Protein AF-0000000074124603 (afdb_homodimer)

Sequence (198 aa):
SDGIEQDTEVKISINVDRVYTDTNHHVVTHAGGRIQVEKEGLPDTVLWNPWIEKSQAMSDFNNDGWMNMVCVEPGFVGKRKMLGVGEEFGCKQTLTVLESDGIEQDTEVKISINVDRVYTDTNHHVVTHAGGRIQVEKEGLPDTVLWNPWIEKSQAMSDFNNDGWMNMVCVEPGFVGKRKMLGVGEEFGCKQTLTVLE

Solvent-accessible surface area (backbone atoms only — not comparable to full-atom values): 11276 Å² total; per-residue (Å²): 134,80,72,75,77,58,70,42,74,39,77,60,60,70,84,33,81,45,76,46,71,77,43,53,41,34,36,42,35,42,101,85,33,32,35,38,40,38,44,41,78,31,43,18,36,38,39,33,29,58,30,70,71,50,28,70,74,36,88,90,41,56,88,68,50,45,81,76,52,72,45,78,47,72,30,66,76,93,49,82,87,84,73,52,71,70,34,70,48,60,35,36,44,38,42,32,28,70,73,132,80,72,76,76,60,69,44,74,41,77,59,60,72,83,34,79,47,76,45,71,77,43,52,41,34,34,41,35,43,100,83,32,30,36,37,40,39,44,41,81,31,44,19,35,37,40,33,27,58,32,70,71,51,27,70,73,36,86,88,41,57,87,67,50,46,80,78,53,72,46,79,47,71,31,68,74,93,50,80,85,83,75,51,71,70,35,71,48,61,35,35,44,36,42,32,30,70,74

Structure (mmCIF, N/CA/C/O backbone):
data_AF-0000000074124603-model_v1
#
loop_
_entity.id
_entity.type
_entity.pdbx_description
1 polymer 'Galactose mutarotase'
#
loop_
_atom_site.group_PDB
_atom_site.id
_atom_site.type_symbol
_atom_site.label_atom_id
_atom_site.label_alt_id
_atom_site.la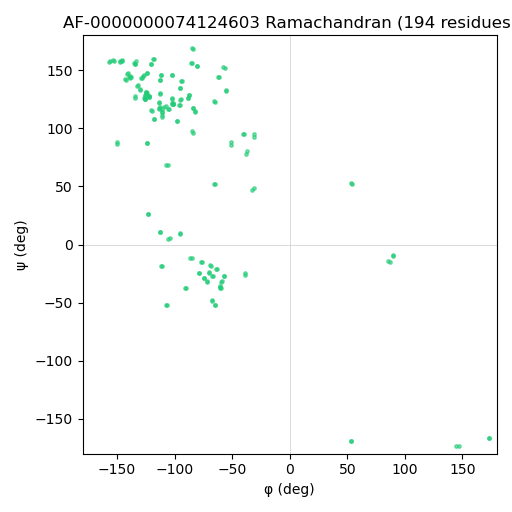bel_comp_id
_atom_site.label_asym_id
_atom_site.label_entity_id
_atom_site.label_seq_id
_atom_site.pdbx_PDB_ins_code
_atom_site.Cartn_x
_atom_site.Cartn_y
_atom_site.Cartn_z
_atom_site.occupancy
_atom_site.B_iso_or_equiv
_atom_site.auth_seq_id
_atom_site.auth_comp_id
_atom_site.auth_asym_id
_atom_site.auth_atom_id
_atom_site.pdbx_PDB_model_num
ATOM 1 N N . SER A 1 1 ? 19.516 18.391 -17.406 1 27.03 1 SER A N 1
ATOM 2 C CA . SER A 1 1 ? 18.172 18.969 -17.266 1 27.03 1 SER A CA 1
ATOM 3 C C . SER A 1 1 ? 17.578 18.672 -15.898 1 27.03 1 SER A C 1
ATOM 5 O O . SER A 1 1 ? 17.609 17.531 -15.43 1 27.03 1 SER A O 1
ATOM 7 N N . ASP A 1 2 ? 17.656 19.547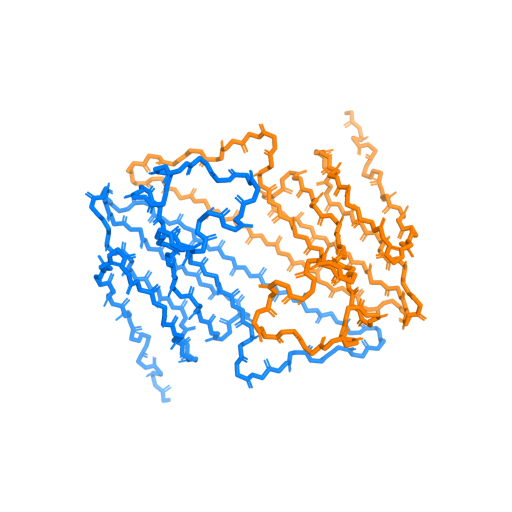 -14.781 1 28.89 2 ASP A N 1
ATOM 8 C CA . ASP A 1 2 ? 17.562 19.547 -13.328 1 28.89 2 ASP A CA 1
ATOM 9 C C . ASP A 1 2 ? 16.156 19.188 -12.867 1 28.89 2 ASP A C 1
ATOM 11 O O . ASP A 1 2 ? 15.211 19.969 -13.039 1 28.89 2 ASP A O 1
ATOM 15 N N . GLY A 1 3 ? 15.602 18.094 -13.336 1 36.44 3 GLY A N 1
ATOM 16 C CA . GLY A 1 3 ? 14.188 17.844 -13.102 1 36.44 3 GLY A CA 1
ATOM 17 C C . GLY A 1 3 ? 13.695 18.422 -11.789 1 36.44 3 GLY A C 1
ATOM 18 O O . GLY A 1 3 ? 14.328 18.234 -10.742 1 36.44 3 GLY A O 1
ATOM 19 N N . ILE A 1 4 ? 13.188 19.609 -11.773 1 39.5 4 ILE A N 1
ATOM 20 C CA . ILE A 1 4 ? 12.656 20.375 -10.648 1 39.5 4 ILE A CA 1
ATOM 21 C C . ILE A 1 4 ? 11.922 19.453 -9.688 1 39.5 4 ILE A C 1
ATOM 23 O O . ILE A 1 4 ? 11.023 18.719 -10.094 1 39.5 4 ILE A O 1
ATOM 27 N N . GLU A 1 5 ? 12.562 18.688 -8.773 1 44.81 5 GLU A N 1
ATOM 28 C CA . GLU A 1 5 ? 12.047 17.969 -7.609 1 44.81 5 GLU A CA 1
ATOM 29 C C . GLU A 1 5 ? 10.867 18.703 -6.984 1 44.81 5 GLU A C 1
ATOM 31 O O . GLU A 1 5 ? 11.055 19.734 -6.332 1 44.81 5 GLU A O 1
ATOM 36 N N . GLN A 1 6 ? 9.906 19.141 -7.766 1 46.5 6 GLN A N 1
ATOM 37 C CA . GLN A 1 6 ? 8.836 19.953 -7.207 1 46.5 6 GLN A CA 1
ATOM 38 C C . GLN A 1 6 ? 8.219 19.281 -5.98 1 46.5 6 GLN A C 1
ATOM 40 O O . GLN A 1 6 ? 7.812 18.125 -6.039 1 46.5 6 GLN A O 1
ATOM 45 N N . ASP A 1 7 ? 8.852 19.594 -4.824 1 55.81 7 ASP A N 1
ATOM 46 C CA . ASP A 1 7 ? 8.18 19.422 -3.541 1 55.81 7 ASP A CA 1
ATOM 47 C C . ASP A 1 7 ? 6.715 19.859 -3.633 1 55.81 7 ASP A C 1
ATOM 49 O O . ASP A 1 7 ? 6.414 20.953 -4.133 1 55.81 7 ASP A O 1
ATOM 53 N N . THR A 1 8 ? 5.852 18.906 -3.877 1 69.06 8 THR A N 1
ATOM 54 C CA . THR A 1 8 ? 4.449 19.312 -3.918 1 69.06 8 THR A CA 1
ATOM 55 C C . THR A 1 8 ? 3.855 19.344 -2.514 1 69.06 8 THR A C 1
ATOM 57 O O . THR A 1 8 ? 3.832 18.328 -1.814 1 69.06 8 THR A O 1
ATOM 60 N N . GLU A 1 9 ? 3.846 20.531 -1.918 1 77 9 GLU A N 1
ATOM 61 C CA . GLU A 1 9 ? 3.07 20.688 -0.692 1 77 9 GLU A CA 1
ATOM 62 C C . GLU A 1 9 ? 1.576 20.516 -0.959 1 77 9 GLU A C 1
ATOM 64 O O . GLU A 1 9 ? 1.031 21.156 -1.868 1 77 9 GLU A O 1
ATOM 69 N N . VAL A 1 10 ? 1.087 19.578 -0.226 1 81.88 10 VAL A N 1
ATOM 70 C CA . VAL A 1 10 ? -0.34 19.344 -0.421 1 81.88 10 VAL A CA 1
ATOM 71 C C . VAL A 1 10 ? -1.083 19.547 0.897 1 81.88 10 VAL A C 1
ATOM 73 O O . VAL A 1 10 ? -0.786 18.875 1.893 1 81.88 10 VAL A O 1
ATOM 76 N N . LYS A 1 11 ? -1.934 20.547 0.905 1 79.12 11 LYS A N 1
ATOM 77 C CA . LYS A 1 11 ? -2.852 20.719 2.027 1 79.12 11 LYS A CA 1
ATOM 78 C C . LYS A 1 11 ? -4.145 19.938 1.806 1 79.12 11 LYS A C 1
ATOM 80 O O . LYS A 1 11 ? -4.789 20.078 0.765 1 79.12 11 LYS A O 1
ATOM 85 N N . ILE A 1 12 ? -4.387 19.141 2.83 1 77.06 12 ILE A N 1
ATOM 86 C CA . ILE A 1 12 ? -5.449 18.172 2.576 1 77.06 12 ILE A CA 1
ATOM 87 C C . ILE A 1 12 ? -6.738 18.641 3.252 1 77.06 12 ILE A C 1
ATOM 89 O O . ILE A 1 12 ? -6.727 19.031 4.422 1 77.06 12 ILE A O 1
ATOM 93 N N . SER A 1 13 ? -7.691 18.688 2.398 1 75.06 13 SER A N 1
ATOM 94 C CA . SER A 1 13 ? -9.055 18.719 2.928 1 75.06 13 SER A CA 1
ATOM 95 C C . SER A 1 13 ? -9.57 17.312 3.207 1 75.06 13 SER A C 1
ATOM 97 O O . SER A 1 13 ? -9.047 16.344 2.672 1 75.06 13 SER A O 1
ATOM 99 N N . ILE A 1 14 ? -10.523 17.078 4.074 1 71.12 14 ILE A N 1
ATOM 100 C CA . ILE A 1 14 ? -11.086 15.805 4.512 1 71.12 14 ILE A CA 1
ATOM 101 C C . ILE A 1 14 ? -11.664 15.062 3.309 1 71.12 14 ILE A C 1
ATOM 103 O O . ILE A 1 14 ? -11.633 13.828 3.266 1 71.12 14 ILE A O 1
ATOM 107 N N . ASN A 1 15 ? -12.188 15.625 2.299 1 82 15 ASN A N 1
ATOM 108 C CA . ASN A 1 15 ? -12.742 14.945 1.134 1 82 15 ASN A CA 1
ATOM 109 C C . ASN A 1 15 ? -11.828 15.07 -0.081 1 82 15 ASN A C 1
ATOM 111 O O . ASN A 1 15 ? -12.188 15.703 -1.073 1 82 15 ASN A O 1
ATOM 115 N N . VAL A 1 16 ? -10.719 14.398 0.088 1 87.12 16 VAL A N 1
ATOM 116 C CA . VAL A 1 16 ? -9.727 14.484 -0.98 1 87.12 16 VAL A CA 1
ATOM 117 C C . VAL A 1 16 ? -9.594 13.125 -1.672 1 87.12 16 VAL A C 1
ATOM 119 O O . VAL A 1 16 ? -9.703 12.078 -1.025 1 87.12 16 VAL A O 1
ATOM 122 N N . ASP A 1 17 ? -9.43 13.148 -3.002 1 90.88 17 ASP A N 1
ATOM 123 C CA . ASP A 1 17 ? -9.094 12.016 -3.852 1 90.88 17 ASP A CA 1
ATOM 124 C C . ASP A 1 17 ? -8.305 12.461 -5.082 1 90.88 17 ASP A C 1
ATOM 126 O O . ASP A 1 17 ? -8.891 12.805 -6.109 1 90.88 17 ASP A O 1
ATOM 130 N N . ARG A 1 18 ? -6.992 12.547 -4.922 1 91.38 18 ARG A N 1
ATOM 131 C CA . ARG A 1 18 ? -6.133 13.109 -5.961 1 91.38 18 ARG A CA 1
ATOM 132 C C . ARG A 1 18 ? -5.004 12.141 -6.316 1 91.38 18 ARG A C 1
ATOM 134 O O . ARG A 1 18 ? -4.496 11.43 -5.449 1 91.38 18 ARG A O 1
ATOM 141 N N . VAL A 1 19 ? -4.648 12.156 -7.586 1 92.62 19 VAL A N 1
ATOM 142 C CA . VAL A 1 19 ? -3.484 11.414 -8.07 1 92.62 19 VAL A CA 1
ATOM 143 C C . VAL A 1 19 ? -2.414 12.391 -8.555 1 92.62 19 VAL A C 1
ATOM 145 O O . VAL A 1 19 ? -2.693 13.273 -9.367 1 92.62 19 VAL A O 1
ATOM 148 N N . TYR A 1 20 ? -1.266 12.344 -8.023 1 92.12 20 TYR A N 1
ATOM 149 C CA . TYR A 1 20 ? -0.09 13.078 -8.477 1 92.12 20 TYR A CA 1
ATOM 150 C C . TYR A 1 20 ? 0.847 12.18 -9.273 1 92.12 20 TYR A C 1
ATOM 152 O O . TYR A 1 20 ? 1.348 11.18 -8.758 1 92.12 20 TYR A O 1
ATOM 160 N N . THR A 1 21 ? 1.095 12.57 -10.555 1 93.38 21 THR A N 1
ATOM 161 C CA . THR A 1 21 ? 1.884 11.719 -11.43 1 93.38 21 THR A CA 1
ATOM 162 C C . THR A 1 21 ? 3.311 12.242 -11.562 1 93.38 21 THR A C 1
ATOM 164 O O . THR A 1 21 ? 3.529 13.453 -11.578 1 93.38 21 THR A O 1
ATOM 167 N N . ASP A 1 22 ? 4.219 11.289 -11.695 1 93 22 ASP A N 1
ATOM 168 C CA . ASP A 1 22 ? 5.625 11.57 -11.969 1 93 22 ASP A CA 1
ATOM 169 C C . ASP A 1 22 ? 6.195 12.555 -10.945 1 93 22 ASP A C 1
ATOM 171 O O . ASP A 1 22 ? 6.777 13.578 -11.312 1 93 22 ASP A O 1
ATOM 175 N N . THR A 1 23 ? 6 12.18 -9.664 1 91.81 23 THR A N 1
ATOM 176 C CA . THR A 1 23 ? 6.555 12.93 -8.539 1 91.81 23 THR A CA 1
ATOM 177 C C . THR A 1 23 ? 7.477 12.055 -7.699 1 91.81 23 THR A C 1
ATOM 179 O O . THR A 1 23 ? 7.344 10.828 -7.695 1 91.81 23 THR A O 1
ATOM 182 N N . ASN A 1 24 ? 8.414 12.734 -6.984 1 90.44 24 ASN A N 1
ATOM 183 C CA . ASN A 1 24 ? 9.336 11.969 -6.16 1 90.44 24 ASN A CA 1
ATOM 184 C C . ASN A 1 24 ? 9.086 12.195 -4.672 1 90.44 24 ASN A C 1
ATOM 186 O O . ASN A 1 24 ? 9.539 11.414 -3.834 1 90.44 24 ASN A O 1
ATOM 190 N N . HIS A 1 25 ? 8.391 13.266 -4.324 1 91.38 25 HIS A N 1
ATOM 191 C CA . HIS A 1 25 ? 8.141 13.57 -2.92 1 91.38 25 HIS A CA 1
ATOM 192 C C . HIS A 1 25 ? 6.906 14.445 -2.76 1 91.38 25 HIS A C 1
ATOM 194 O O . HIS A 1 25 ? 6.488 15.117 -3.705 1 91.38 25 HIS A O 1
ATOM 200 N N . HIS A 1 26 ? 6.352 14.367 -1.535 1 92.06 26 HIS A N 1
ATOM 201 C CA . HIS A 1 26 ? 5.242 15.211 -1.104 1 92.06 26 HIS A CA 1
ATOM 202 C C . HIS A 1 26 ? 5.391 15.609 0.36 1 92.06 26 HIS A C 1
ATOM 204 O O . HIS A 1 26 ? 5.938 14.852 1.164 1 92.06 26 HIS A O 1
ATOM 210 N N . VAL A 1 27 ? 5.008 16.828 0.588 1 93.06 27 VAL A N 1
ATOM 211 C CA . VAL A 1 27 ? 4.734 17.188 1.975 1 93.06 27 VAL A CA 1
ATOM 212 C C . VAL A 1 27 ? 3.229 17.297 2.197 1 93.06 27 VAL A C 1
ATOM 214 O O . VAL A 1 27 ? 2.557 18.109 1.568 1 93.06 27 VAL A O 1
ATOM 217 N N . VAL A 1 28 ? 2.764 16.469 3.018 1 92.19 28 VAL A N 1
ATOM 218 C CA . VAL A 1 28 ? 1.334 16.391 3.299 1 92.19 28 VAL A CA 1
ATOM 219 C C . VAL A 1 28 ? 1.03 17.094 4.617 1 92.19 28 VAL A C 1
ATOM 221 O O . VAL A 1 28 ? 1.583 16.75 5.66 1 92.19 28 VAL A O 1
ATOM 224 N N . THR A 1 29 ? 0.185 18.062 4.5 1 89.88 29 THR A N 1
ATOM 225 C CA . THR A 1 29 ? -0.254 18.797 5.676 1 89.88 29 THR A CA 1
ATOM 226 C C . THR A 1 29 ? -1.703 18.469 6.016 1 89.88 29 THR A C 1
ATOM 228 O O . THR A 1 29 ? -2.596 18.625 5.184 1 89.88 29 THR A O 1
ATOM 231 N N . HIS A 1 30 ? -1.845 17.922 7.195 1 82.81 30 HIS A N 1
ATOM 232 C CA . HIS A 1 30 ? -3.168 17.578 7.699 1 82.81 30 HIS A CA 1
ATOM 233 C C . HIS A 1 30 ? -3.352 18.031 9.141 1 82.81 30 HIS A C 1
ATOM 235 O O . HIS A 1 30 ? -2.381 18.406 9.805 1 82.81 30 HIS A O 1
ATOM 241 N N . ALA A 1 31 ? -4.617 18.203 9.602 1 76.81 31 ALA A N 1
ATOM 242 C CA . ALA A 1 31 ? -4.977 18.812 10.875 1 76.81 31 ALA A CA 1
ATOM 243 C C . ALA A 1 31 ? -4.008 18.391 11.977 1 76.81 31 ALA A C 1
ATOM 2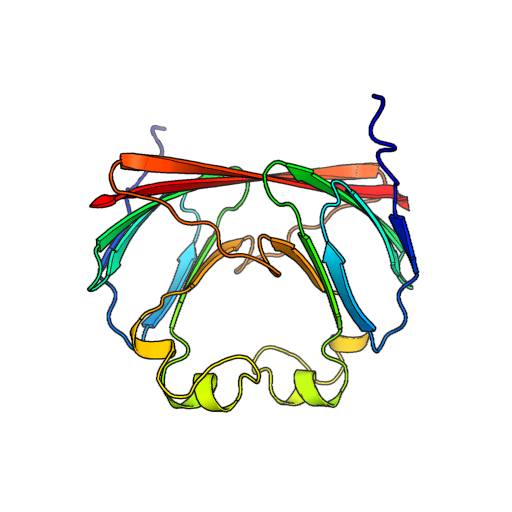45 O O . ALA A 1 31 ? -3.648 19.203 12.836 1 76.81 31 ALA A O 1
ATOM 246 N N . GLY A 1 32 ? -3.385 17.266 11.852 1 76.25 32 GLY A N 1
ATOM 247 C CA . GLY A 1 32 ? -2.561 16.797 12.945 1 76.25 32 GLY A CA 1
ATOM 248 C C . GLY A 1 32 ? -1.074 16.969 12.695 1 76.25 32 GLY A C 1
ATOM 249 O O . GLY A 1 32 ? -0.252 16.656 13.562 1 76.25 32 GLY A O 1
ATOM 250 N N . GLY A 1 33 ? -0.738 17.609 11.609 1 87.56 33 GLY A N 1
ATOM 251 C CA . GLY A 1 33 ? 0.689 17.797 11.398 1 87.56 33 GLY A CA 1
ATOM 252 C C . GLY A 1 33 ? 1.092 17.719 9.938 1 87.56 33 GLY A C 1
ATOM 253 O O . GLY A 1 33 ? 0.258 17.922 9.055 1 87.56 33 GLY A O 1
ATOM 254 N N . ARG A 1 34 ? 2.484 17.75 9.805 1 93.06 34 ARG A N 1
ATOM 255 C CA . ARG A 1 34 ? 3.096 17.719 8.477 1 93.06 34 ARG A CA 1
ATOM 256 C C . ARG A 1 34 ? 4.039 16.531 8.328 1 93.06 34 ARG A C 1
ATOM 258 O O . ARG A 1 34 ? 4.867 16.281 9.211 1 93.06 34 ARG A O 1
ATOM 265 N N . ILE A 1 35 ? 3.77 15.797 7.277 1 94.25 35 ILE A N 1
ATOM 266 C CA . ILE A 1 35 ? 4.594 14.625 7.004 1 94.25 35 ILE A CA 1
ATOM 267 C C . ILE A 1 35 ? 5.215 14.742 5.617 1 94.25 35 ILE A C 1
ATOM 269 O O . ILE A 1 35 ? 4.527 15.086 4.648 1 94.25 35 ILE A O 1
ATOM 273 N N . GLN A 1 36 ? 6.504 14.586 5.547 1 95.06 36 GLN A N 1
ATOM 274 C CA . GLN A 1 36 ? 7.18 14.461 4.262 1 95.06 36 GLN A CA 1
ATOM 275 C C . GLN A 1 36 ? 7.219 13.008 3.799 1 95.06 36 GLN A C 1
ATOM 277 O O . GLN A 1 36 ? 7.602 12.117 4.559 1 95.06 36 GLN A O 1
ATOM 282 N N . VAL A 1 37 ? 6.797 12.781 2.594 1 95.94 37 VAL A N 1
ATOM 283 C CA . VAL A 1 37 ? 6.812 11.469 1.956 1 95.94 37 VAL A CA 1
ATOM 284 C C . VAL A 1 37 ? 7.797 11.477 0.787 1 95.94 37 VAL A C 1
ATOM 286 O O . VAL A 1 37 ? 7.605 12.211 -0.188 1 95.94 37 VAL A O 1
ATOM 289 N N . GLU A 1 38 ? 8.805 10.68 0.914 1 96.44 38 GLU A N 1
ATOM 290 C CA . GLU A 1 38 ? 9.75 10.469 -0.178 1 96.44 38 GLU A CA 1
ATOM 291 C C . GLU A 1 38 ? 9.641 9.047 -0.736 1 96.44 38 GLU A C 1
ATOM 293 O O . GLU A 1 38 ? 9.383 8.102 0.008 1 96.44 38 GLU A O 1
ATOM 298 N N . LYS A 1 39 ? 9.859 8.938 -2.072 1 96.06 39 LYS A N 1
ATOM 299 C CA . LYS A 1 39 ? 9.711 7.621 -2.688 1 96.06 39 LYS A CA 1
ATOM 300 C C . LYS A 1 39 ? 10.781 7.391 -3.75 1 96.06 39 LYS A C 1
ATOM 302 O O . LYS A 1 39 ? 11.242 8.336 -4.387 1 96.06 39 LYS A O 1
ATOM 307 N N . GLU A 1 40 ? 11.195 6.25 -3.904 1 96.56 40 GLU A N 1
ATOM 308 C CA . GLU A 1 40 ? 12.047 5.734 -4.973 1 96.56 40 GLU A CA 1
ATOM 309 C C . GLU A 1 40 ? 11.383 4.562 -5.688 1 96.56 40 GLU A C 1
ATOM 311 O O . GLU A 1 40 ? 10.859 3.652 -5.043 1 96.56 40 GLU A O 1
ATOM 316 N N . GLY A 1 41 ? 11.375 4.656 -7.012 1 96.62 41 GLY A N 1
ATOM 317 C CA . GLY A 1 41 ? 10.836 3.561 -7.801 1 96.62 41 GLY A CA 1
ATOM 318 C C . GLY A 1 41 ? 9.344 3.691 -8.062 1 96.62 41 GLY A C 1
ATOM 319 O O . GLY A 1 41 ? 8.781 2.926 -8.852 1 96.62 41 GLY A O 1
ATOM 320 N N . LEU A 1 42 ? 8.703 4.578 -7.441 1 97 42 LEU A N 1
ATOM 321 C CA . LEU A 1 42 ? 7.258 4.742 -7.547 1 97 42 LEU A CA 1
ATOM 322 C C . LEU A 1 42 ? 6.906 6.109 -8.133 1 97 42 LEU A C 1
ATOM 324 O O . LEU A 1 42 ? 6.957 7.121 -7.426 1 97 42 LEU A O 1
ATOM 328 N N . PRO A 1 43 ? 6.441 6.18 -9.344 1 95.56 43 PRO A N 1
ATOM 329 C CA . PRO A 1 43 ? 6.332 7.469 -10.031 1 95.56 43 PRO A CA 1
ATOM 330 C C . PRO A 1 43 ? 5.113 8.273 -9.594 1 95.56 43 PRO A C 1
ATOM 332 O O . PRO A 1 43 ? 5.105 9.5 -9.703 1 95.56 43 PRO A O 1
ATOM 335 N N . ASP 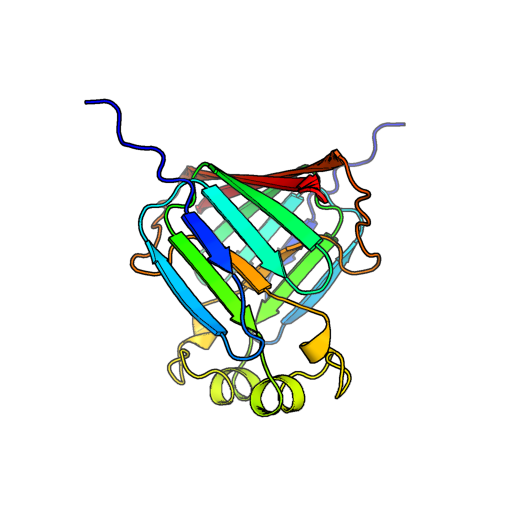A 1 44 ? 4.059 7.586 -9.086 1 95.38 44 ASP A N 1
ATOM 336 C CA . ASP A 1 44 ? 2.809 8.281 -8.805 1 95.38 44 ASP A CA 1
ATOM 337 C C . ASP A 1 44 ? 2.461 8.211 -7.316 1 95.38 44 ASP A C 1
ATOM 339 O O . ASP A 1 44 ? 3.025 7.398 -6.582 1 95.38 44 ASP A O 1
ATOM 343 N N . THR A 1 45 ? 1.604 9.109 -6.816 1 94.62 45 THR A N 1
ATOM 344 C CA . THR A 1 45 ? 1.058 9.094 -5.465 1 94.62 45 THR A CA 1
ATOM 345 C C . THR A 1 45 ? -0.445 9.359 -5.488 1 94.62 45 THR A C 1
ATOM 347 O O . THR A 1 45 ? -0.907 10.297 -6.137 1 94.62 45 THR A O 1
ATOM 350 N N . VAL A 1 46 ? -1.185 8.477 -4.852 1 93.88 46 VAL A N 1
ATOM 351 C CA . VAL A 1 46 ? -2.6 8.719 -4.594 1 93.88 46 VAL A CA 1
ATOM 352 C C . VAL A 1 46 ? -2.775 9.305 -3.195 1 93.88 46 VAL A C 1
ATOM 354 O O . VAL A 1 46 ? -2.215 8.797 -2.225 1 93.88 46 VAL A O 1
ATOM 357 N N . LEU A 1 47 ? -3.369 10.391 -3.053 1 92 47 LEU A N 1
ATOM 358 C CA . LEU A 1 47 ? -3.777 11.016 -1.799 1 92 47 LEU A CA 1
ATOM 359 C C . LEU A 1 47 ? -5.297 11.016 -1.661 1 92 47 LEU A C 1
ATOM 361 O O . LEU A 1 47 ? -6 11.57 -2.504 1 92 47 LEU A O 1
ATOM 365 N N . TRP A 1 48 ? -5.723 10.227 -0.527 1 91.12 48 TRP A N 1
ATOM 366 C CA . TRP A 1 48 ? -7.176 10.18 -0.442 1 91.12 48 TRP A CA 1
ATOM 367 C C . TRP A 1 48 ? -7.633 9.984 1 1 91.12 48 TRP A C 1
ATOM 369 O O . TRP A 1 48 ? -6.84 9.602 1.86 1 91.12 48 TRP A O 1
ATOM 379 N N . ASN A 1 49 ? -8.812 10.336 1.298 1 88.38 49 ASN A N 1
ATOM 380 C CA . ASN A 1 49 ? -9.578 10.109 2.518 1 88.38 49 ASN A CA 1
ATOM 381 C C . ASN A 1 49 ? -10.922 9.438 2.219 1 88.38 49 ASN A C 1
ATOM 383 O O . ASN A 1 49 ? -11.641 9.859 1.312 1 88.38 49 ASN A O 1
ATOM 387 N N . PRO A 1 50 ? -11.195 8.375 2.912 1 86.06 50 PRO A N 1
ATOM 388 C CA . PRO A 1 50 ? -12.406 7.633 2.559 1 86.06 50 PRO A CA 1
ATOM 389 C C . PRO A 1 50 ? -13.68 8.445 2.793 1 86.06 50 PRO A C 1
ATOM 391 O O . PRO A 1 50 ? -14.711 8.18 2.162 1 86.06 50 PRO A O 1
ATOM 394 N N . TRP A 1 51 ? -13.547 9.422 3.621 1 85.12 51 TRP A N 1
ATOM 395 C CA . TRP A 1 51 ? -14.727 10.203 4 1 85.12 51 TRP A CA 1
ATOM 396 C C . TRP A 1 51 ? -15.836 9.289 4.508 1 85.12 51 TRP A C 1
ATOM 398 O O . TRP A 1 51 ? -15.602 8.117 4.812 1 85.12 51 TRP A O 1
ATOM 408 N N . ILE A 1 52 ? -17.062 9.906 4.668 1 81.88 52 ILE A N 1
ATOM 409 C CA . ILE A 1 52 ? -18.141 9.211 5.367 1 81.88 52 ILE A CA 1
ATOM 410 C C . ILE A 1 52 ? -18.609 8.016 4.535 1 81.88 52 ILE A C 1
ATOM 412 O O . ILE A 1 52 ? -18.734 6.902 5.055 1 81.88 52 ILE A O 1
ATOM 416 N N . GLU A 1 53 ? -18.859 8.102 3.334 1 77.44 53 GLU A N 1
ATOM 417 C CA . GLU A 1 53 ? -19.469 7.078 2.488 1 77.44 53 GLU A CA 1
ATOM 418 C C . GLU A 1 53 ? -18.562 5.855 2.361 1 77.44 53 GLU A C 1
ATOM 420 O O . GLU A 1 53 ? -18.984 4.734 2.668 1 77.44 53 GLU A O 1
ATOM 425 N N . LYS A 1 54 ? -17.281 6.098 1.974 1 79.69 54 LYS A N 1
ATOM 426 C CA . LYS A 1 54 ? -16.391 4.953 1.777 1 79.69 54 LYS A CA 1
ATOM 427 C C . LYS A 1 54 ? -16 4.32 3.111 1 79.69 54 LYS A C 1
ATOM 429 O O . LYS A 1 54 ? -15.805 3.105 3.191 1 79.69 54 LYS A O 1
ATOM 434 N N . SER A 1 55 ? -15.93 5.16 4.102 1 81.75 55 SER A N 1
ATOM 435 C CA . SER A 1 55 ? -15.602 4.621 5.418 1 81.75 55 SER A CA 1
ATOM 436 C C . SER A 1 55 ? -16.641 3.607 5.875 1 81.75 55 SER A C 1
ATOM 438 O O . SER A 1 55 ? -16.312 2.607 6.512 1 81.75 55 SER A O 1
ATOM 440 N N . GLN A 1 56 ? -17.891 3.859 5.578 1 77.62 56 GLN A N 1
ATOM 441 C CA . GLN A 1 56 ? -18.984 2.98 5.98 1 77.62 56 GLN A CA 1
ATOM 442 C C . GLN A 1 56 ? -18.891 1.637 5.266 1 77.62 56 GLN A C 1
ATOM 444 O O . GLN A 1 56 ? -19.375 0.622 5.781 1 77.62 56 GLN A O 1
ATOM 449 N N . ALA A 1 57 ? -18.297 1.643 4.102 1 72.44 57 ALA A N 1
ATOM 450 C CA . ALA A 1 57 ? -18.188 0.426 3.303 1 72.44 57 ALA A CA 1
ATOM 451 C C . ALA A 1 57 ? -16.953 -0.375 3.705 1 72.44 57 ALA A C 1
ATOM 453 O O . ALA A 1 57 ? -16.797 -1.532 3.309 1 72.44 57 ALA A O 1
ATOM 454 N N . MET A 1 58 ? -16.078 0.269 4.512 1 73.38 58 MET A N 1
ATOM 455 C CA . MET A 1 58 ? -14.836 -0.387 4.91 1 73.38 58 MET A CA 1
ATOM 456 C C . MET A 1 58 ? -14.992 -1.065 6.266 1 73.38 58 MET A C 1
ATOM 458 O O . MET A 1 58 ? -15.477 -0.453 7.219 1 73.38 58 MET A O 1
ATOM 462 N N . SER A 1 59 ? -14.812 -2.334 6.375 1 66.12 59 SER A N 1
ATOM 463 C CA . SER A 1 59 ? -15.062 -3.152 7.559 1 66.12 59 SER A CA 1
ATOM 464 C C . SER A 1 59 ? -14.211 -2.693 8.734 1 66.12 59 SER A C 1
ATOM 466 O O . SER A 1 59 ? -14.633 -2.783 9.891 1 66.12 59 SER A O 1
ATOM 468 N N . ASP A 1 60 ? -13.07 -2.299 8.57 1 63.22 60 ASP A N 1
ATOM 469 C CA . ASP A 1 60 ? -12.125 -2.07 9.656 1 63.22 60 ASP A CA 1
ATOM 470 C C . ASP A 1 60 ? -12.133 -0.605 10.086 1 63.22 60 ASP A C 1
ATOM 472 O O . ASP A 1 60 ? -11.266 -0.177 10.852 1 63.22 60 ASP A O 1
ATOM 476 N N . PHE A 1 61 ? -13.094 0.073 9.562 1 66.19 61 PHE A N 1
ATOM 477 C CA . PHE A 1 61 ? -13.062 1.51 9.82 1 66.19 61 PHE A CA 1
ATOM 478 C C . PHE A 1 61 ? -14.203 1.919 10.742 1 66.19 61 PHE A C 1
ATOM 480 O O . PHE A 1 61 ? -15.359 1.544 10.516 1 66.19 61 PHE A O 1
ATOM 487 N N . ASN A 1 62 ? -13.758 2.293 12.016 1 71.62 62 ASN A N 1
ATOM 488 C CA . ASN A 1 62 ? -14.797 2.896 12.852 1 71.62 62 ASN A CA 1
ATOM 489 C C . ASN A 1 62 ? -15.43 4.105 12.172 1 71.62 62 ASN A C 1
ATOM 491 O O . ASN A 1 62 ? -14.812 4.738 11.312 1 71.62 62 ASN A O 1
ATOM 495 N N . ASN A 1 63 ? -16.609 4.398 12.453 1 72.88 63 ASN A N 1
ATOM 496 C CA . ASN A 1 63 ? -17.438 5.391 11.766 1 72.88 63 ASN A CA 1
ATOM 497 C C . ASN A 1 63 ? -16.781 6.766 11.773 1 72.88 63 ASN A C 1
ATOM 499 O O . ASN A 1 63 ? -16.938 7.539 10.828 1 72.88 63 ASN A O 1
ATOM 503 N N . ASP A 1 64 ? -15.977 7.047 12.734 1 81.38 64 ASP A N 1
ATOM 504 C CA . ASP A 1 64 ? -15.406 8.391 12.773 1 81.38 64 ASP A CA 1
ATOM 505 C C . ASP A 1 64 ? -13.898 8.352 12.523 1 81.38 64 ASP A C 1
ATOM 507 O O . ASP A 1 64 ? -13.227 9.383 12.586 1 81.38 64 ASP A O 1
ATOM 511 N N . GLY A 1 65 ? -13.398 7.289 12.133 1 83.31 65 GLY A N 1
ATOM 512 C CA . GLY A 1 65 ? -11.969 7.137 11.938 1 83.31 65 GLY A CA 1
ATOM 513 C C . GLY A 1 65 ? -11.438 7.926 10.758 1 83.31 65 GLY A C 1
ATOM 514 O O . GLY A 1 65 ? -10.289 8.375 10.766 1 83.31 65 GLY A O 1
ATOM 515 N N . TRP A 1 66 ? -12.305 8.18 9.867 1 84.62 66 TRP A N 1
ATOM 516 C CA . TRP A 1 66 ? -11.898 8.867 8.648 1 84.62 66 TRP A CA 1
ATOM 517 C C . TRP A 1 66 ? -11.508 10.312 8.93 1 84.62 66 TRP A C 1
ATOM 519 O O . TRP A 1 66 ? -10.781 10.938 8.156 1 84.62 66 TRP A O 1
ATOM 529 N N . MET A 1 67 ? -11.891 10.852 10.023 1 83.75 67 MET A N 1
ATOM 530 C CA . MET A 1 67 ? -11.641 12.25 10.336 1 83.75 67 MET A CA 1
ATOM 531 C C . MET A 1 67 ? -10.188 12.461 10.758 1 83.75 67 MET A C 1
ATOM 533 O O . MET A 1 67 ? -9.695 13.594 10.758 1 83.75 67 MET A O 1
ATOM 537 N N . ASN A 1 68 ? -9.539 11.391 11.062 1 84.69 68 ASN A N 1
ATOM 538 C CA . ASN A 1 68 ? -8.211 11.516 11.633 1 84.69 68 ASN A CA 1
ATOM 539 C C . ASN A 1 68 ? -7.164 10.773 10.805 1 84.69 68 ASN A C 1
ATOM 541 O O . ASN A 1 68 ? -6.16 10.305 11.336 1 84.69 68 ASN A O 1
ATOM 545 N N . MET A 1 69 ? -7.508 10.664 9.539 1 88.19 69 MET A N 1
ATOM 546 C CA . MET A 1 69 ? -6.535 9.93 8.727 1 88.19 69 MET A CA 1
ATOM 547 C C . MET A 1 69 ? -6.492 10.469 7.305 1 88.19 69 MET A C 1
ATOM 549 O O . MET A 1 69 ? -7.438 11.125 6.855 1 88.19 69 MET A O 1
ATOM 553 N N . VAL A 1 70 ? -5.434 10.25 6.676 1 90.12 70 VAL A N 1
ATOM 554 C CA . VAL A 1 70 ? -5.277 10.391 5.23 1 90.12 70 VAL A CA 1
ATOM 555 C C . VAL A 1 70 ? -4.461 9.227 4.684 1 90.12 70 VAL A C 1
ATOM 557 O O . VAL A 1 70 ? -3.564 8.711 5.363 1 90.12 70 VAL A O 1
ATOM 560 N N . CYS A 1 71 ? -4.836 8.859 3.557 1 92.19 71 CYS A N 1
ATOM 561 C CA . CYS A 1 71 ? -4.07 7.812 2.896 1 92.19 71 CYS A CA 1
ATOM 562 C C . CYS A 1 71 ? -3.158 8.391 1.824 1 92.19 71 CYS A C 1
ATOM 564 O O . CYS A 1 71 ? -3.613 9.125 0.943 1 92.19 71 CYS A O 1
ATOM 566 N N . VAL A 1 72 ? -1.864 8.125 2.008 1 93.69 72 VAL A N 1
ATOM 567 C CA . VAL A 1 72 ? -0.86 8.445 1.001 1 93.69 72 VAL A CA 1
ATOM 568 C C . VAL A 1 72 ? -0.306 7.16 0.394 1 93.69 72 VAL A C 1
ATOM 570 O O . VAL A 1 72 ? 0.381 6.391 1.071 1 93.69 72 VAL A O 1
ATOM 573 N N . GLU A 1 73 ? -0.557 6.914 -0.897 1 94.44 73 GLU A N 1
ATOM 574 C CA . GLU A 1 73 ? -0.294 5.621 -1.529 1 94.44 73 GLU A CA 1
ATOM 575 C C . GLU A 1 73 ? 0.619 5.777 -2.742 1 94.44 73 GLU A C 1
ATOM 577 O O . GLU A 1 73 ? 0.143 5.98 -3.861 1 94.44 73 GLU A O 1
ATOM 582 N N . PRO A 1 74 ? 1.953 5.758 -2.545 1 96.12 74 PRO A N 1
ATOM 583 C CA . PRO A 1 74 ? 2.859 5.734 -3.695 1 96.12 74 PRO A CA 1
ATOM 584 C C . PRO A 1 74 ? 2.684 4.492 -4.559 1 96.12 74 PRO A C 1
ATOM 586 O O . PRO A 1 74 ? 2.443 3.4 -4.035 1 96.12 74 PRO A O 1
ATOM 589 N N . GLY A 1 75 ? 2.828 4.648 -5.883 1 96.94 75 GLY A N 1
ATOM 590 C CA . GLY A 1 75 ? 2.684 3.492 -6.754 1 96.94 75 GLY A CA 1
ATOM 591 C C . GLY A 1 75 ? 2.697 3.85 -8.227 1 96.94 75 GLY A C 1
ATOM 592 O O . GLY A 1 75 ? 3.193 4.91 -8.609 1 96.94 75 GLY A O 1
ATOM 593 N N . PHE A 1 76 ? 2.273 2.867 -9.094 1 96.19 76 PHE A N 1
ATOM 594 C CA . PHE A 1 76 ? 1.967 3.01 -10.508 1 96.19 76 PHE A CA 1
ATOM 595 C C . PHE A 1 76 ? 0.466 3.158 -10.727 1 96.19 76 PHE A C 1
ATOM 597 O O . PHE A 1 76 ? -0.295 2.215 -10.508 1 96.19 76 PHE A O 1
ATOM 604 N N . VAL A 1 77 ? 0.015 4.309 -11.031 1 91 77 VAL A N 1
ATOM 605 C CA . VAL A 1 77 ? -1.419 4.559 -11.125 1 91 77 VAL A CA 1
ATOM 606 C C . VAL A 1 77 ? -1.818 4.707 -12.594 1 91 77 VAL A C 1
ATOM 608 O O . VAL A 1 77 ? -2.748 4.043 -13.062 1 91 77 VAL A O 1
ATOM 611 N N . GLY A 1 78 ? -1.136 5.562 -13.297 1 86.69 78 GLY A N 1
ATOM 612 C CA . GLY A 1 78 ? -1.445 5.785 -14.703 1 86.69 78 GLY A CA 1
ATOM 613 C C . GLY A 1 78 ? -0.981 4.656 -15.602 1 86.69 78 GLY A C 1
ATOM 614 O O . GLY A 1 78 ? -1.526 4.453 -16.688 1 86.69 78 GLY A O 1
ATOM 615 N N . LYS A 1 79 ? 0.018 3.998 -15.242 1 90.88 79 LYS A N 1
ATOM 616 C CA . LYS A 1 79 ? 0.58 2.861 -15.969 1 90.88 79 LYS A CA 1
ATOM 617 C C . LYS A 1 79 ? 0.896 1.708 -15.016 1 90.88 79 LYS A C 1
ATOM 619 O O . LYS A 1 79 ? 1.146 1.925 -13.828 1 90.88 79 LYS A O 1
ATOM 624 N N . ARG A 1 80 ? 0.897 0.555 -15.617 1 92.19 80 ARG A N 1
ATOM 625 C CA . ARG A 1 80 ? 1.264 -0.622 -14.836 1 92.19 80 ARG A CA 1
ATOM 626 C C . ARG A 1 80 ? 2.75 -0.935 -14.977 1 92.19 80 ARG A C 1
ATOM 628 O O . ARG A 1 80 ? 3.326 -0.75 -16.047 1 92.19 80 ARG A O 1
ATOM 635 N N . LYS A 1 81 ? 3.32 -1.321 -13.867 1 96.19 81 LYS A N 1
ATOM 636 C CA . LYS A 1 81 ? 4.664 -1.888 -13.93 1 96.19 81 LYS A CA 1
ATOM 637 C C . LYS A 1 81 ? 4.625 -3.367 -14.297 1 96.19 81 LYS A C 1
ATOM 639 O O . LYS A 1 81 ? 4.035 -4.176 -13.578 1 96.19 81 LYS A O 1
ATOM 644 N N . MET A 1 82 ? 5.176 -3.689 -15.492 1 95.69 82 MET A N 1
ATOM 645 C CA . MET A 1 82 ? 5.242 -5.074 -15.953 1 95.69 82 MET A CA 1
ATOM 646 C C . MET A 1 82 ? 6.594 -5.695 -15.609 1 95.69 82 MET A C 1
ATOM 648 O O . MET A 1 82 ? 7.633 -5.043 -15.742 1 95.69 82 MET A O 1
ATOM 652 N N . LEU A 1 83 ? 6.516 -6.887 -15.102 1 95.81 83 LEU A N 1
ATOM 653 C CA . LEU A 1 83 ? 7.734 -7.633 -14.812 1 95.81 83 LEU A CA 1
ATOM 654 C C . LEU A 1 83 ? 7.707 -9 -15.484 1 95.81 83 LEU A C 1
ATOM 656 O O . LEU A 1 83 ? 6.719 -9.734 -15.367 1 95.81 83 LEU A O 1
ATOM 660 N N . GLY A 1 84 ? 8.727 -9.266 -16.25 1 94.38 84 GLY A N 1
ATOM 661 C CA . GLY A 1 84 ? 8.914 -10.594 -16.828 1 94.38 84 GLY A CA 1
ATOM 662 C C . GLY A 1 84 ? 9.602 -11.555 -15.875 1 94.38 84 GLY A C 1
ATOM 6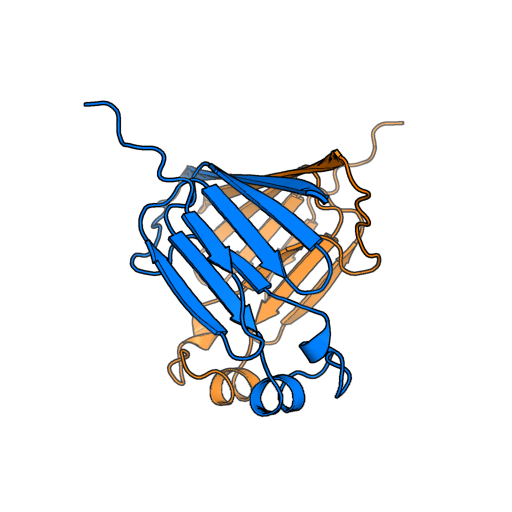63 O O . GLY A 1 84 ? 10.133 -11.148 -14.844 1 94.38 84 GLY A O 1
ATOM 664 N N . VAL A 1 85 ? 9.531 -12.844 -16.328 1 94.5 85 VAL A N 1
ATOM 665 C CA . VAL A 1 85 ? 10.211 -13.867 -15.539 1 94.5 85 VAL A CA 1
ATOM 666 C C . VAL A 1 85 ? 11.68 -13.492 -15.352 1 94.5 85 VAL A C 1
ATOM 668 O O . VAL A 1 85 ? 12.352 -13.109 -16.312 1 94.5 85 VAL A O 1
ATOM 671 N N . GLY A 1 86 ? 12.102 -13.602 -14.078 1 95.88 86 GLY A N 1
ATOM 672 C CA . GLY A 1 86 ? 13.484 -13.297 -13.758 1 95.88 86 GLY A CA 1
ATOM 673 C C . GLY A 1 86 ? 13.719 -11.82 -13.469 1 95.88 86 GLY A C 1
ATOM 674 O O . GLY A 1 86 ? 14.766 -11.445 -12.945 1 95.88 86 GLY A O 1
ATOM 675 N N . GLU A 1 87 ? 12.812 -10.969 -13.812 1 96.94 87 GLU A N 1
ATOM 676 C CA . GLU A 1 87 ? 12.977 -9.539 -13.562 1 96.94 87 GLU A CA 1
ATOM 677 C C . GLU A 1 87 ? 12.625 -9.188 -12.117 1 96.94 87 GLU A C 1
ATOM 679 O O . GLU A 1 87 ? 11.867 -9.906 -11.469 1 96.94 87 GLU A O 1
ATOM 684 N N . GLU A 1 88 ? 13.203 -8.156 -11.664 1 97.62 88 GLU A N 1
ATOM 685 C CA . GLU A 1 88 ? 13.047 -7.672 -10.289 1 97.62 88 GLU A CA 1
ATOM 686 C C . GLU A 1 88 ? 12.68 -6.191 -10.273 1 97.62 88 GLU A C 1
ATOM 688 O O . GLU A 1 88 ? 13.141 -5.422 -11.117 1 97.62 88 GLU A O 1
ATOM 693 N N . PHE A 1 89 ? 11.867 -5.867 -9.367 1 98.06 89 PHE A N 1
ATOM 694 C CA . PHE A 1 89 ? 11.508 -4.477 -9.117 1 98.06 89 PHE A CA 1
ATOM 695 C C . PHE A 1 89 ? 11.633 -4.141 -7.633 1 98.06 89 PHE A C 1
ATOM 697 O O . PHE A 1 89 ? 11.172 -4.902 -6.781 1 98.06 89 PHE A O 1
ATOM 704 N N . GLY A 1 90 ? 12.258 -3.035 -7.328 1 97.56 90 GLY A N 1
ATOM 705 C CA . GLY A 1 90 ? 12.367 -2.535 -5.969 1 97.56 90 GLY A CA 1
ATOM 706 C C . GLY A 1 90 ? 11.836 -1.123 -5.805 1 97.56 90 GLY A C 1
ATOM 707 O O . GLY A 1 90 ? 11.984 -0.292 -6.703 1 97.56 90 GLY A O 1
ATOM 708 N N . CYS A 1 91 ? 11.305 -0.907 -4.637 1 97.88 91 CYS A N 1
ATOM 709 C CA . CYS A 1 91 ? 10.828 0.434 -4.312 1 97.88 91 CYS A CA 1
ATOM 710 C C . CYS A 1 91 ? 11.047 0.745 -2.836 1 97.88 91 CYS A C 1
ATOM 712 O O . CYS A 1 91 ? 11.242 -0.164 -2.027 1 97.88 91 CYS A O 1
ATOM 714 N N . LYS A 1 92 ? 11.062 2.031 -2.598 1 97.69 92 LYS A N 1
ATOM 715 C CA . LYS A 1 92 ? 11.297 2.531 -1.246 1 97.69 92 LYS A CA 1
ATOM 716 C C . LYS A 1 92 ? 10.391 3.715 -0.933 1 97.69 92 LYS A C 1
ATOM 718 O O . LYS A 1 92 ? 10.094 4.527 -1.812 1 97.69 92 LYS A O 1
ATOM 723 N N . GLN A 1 93 ? 9.984 3.738 0.297 1 97.69 93 GLN A N 1
ATOM 724 C CA . GLN A 1 93 ? 9.273 4.895 0.836 1 97.69 93 GLN A CA 1
ATOM 725 C C . GLN A 1 93 ? 9.859 5.32 2.182 1 97.69 93 GLN A C 1
ATOM 727 O O . GLN A 1 93 ? 10.188 4.477 3.018 1 97.69 93 GLN A O 1
ATOM 732 N N . THR A 1 94 ? 10 6.621 2.314 1 97.69 94 THR A N 1
ATOM 733 C CA . THR A 1 94 ? 10.438 7.199 3.576 1 97.69 94 THR A CA 1
ATOM 734 C C . THR A 1 94 ? 9.445 8.25 4.07 1 97.69 94 THR A C 1
ATOM 736 O O . THR A 1 94 ? 9.055 9.148 3.316 1 97.69 94 THR A O 1
ATOM 739 N N . LEU A 1 95 ? 9.078 8.125 5.352 1 97.19 95 LEU A N 1
ATOM 740 C CA . LEU A 1 95 ? 8.195 9.078 6.016 1 97.19 95 LEU A CA 1
ATOM 741 C C . LEU A 1 95 ? 8.945 9.852 7.094 1 97.19 95 LEU A C 1
ATOM 743 O O . LEU A 1 95 ? 9.648 9.258 7.918 1 97.19 95 LEU A O 1
ATOM 747 N N . THR A 1 96 ? 8.797 11.086 7.02 1 96.44 96 THR A N 1
ATOM 748 C CA . THR A 1 96 ? 9.367 11.953 8.047 1 96.44 96 THR A CA 1
ATOM 749 C C . THR A 1 96 ? 8.297 12.867 8.641 1 96.44 96 THR A C 1
ATOM 751 O O . THR A 1 96 ? 7.621 13.594 7.91 1 96.44 96 THR A O 1
ATOM 754 N N . VAL A 1 97 ? 8.18 12.797 10 1 95.62 97 VAL A N 1
ATOM 755 C CA . VAL A 1 97 ? 7.262 13.727 10.656 1 95.62 97 VAL A CA 1
ATOM 756 C C . VAL A 1 97 ? 7.957 15.062 10.891 1 95.62 97 VAL A C 1
ATOM 758 O O . VAL A 1 97 ? 8.961 15.133 11.609 1 95.62 97 VAL A O 1
ATOM 761 N N . LEU A 1 98 ? 7.41 16.031 10.273 1 94.56 98 LEU A N 1
ATOM 762 C CA . LEU A 1 98 ?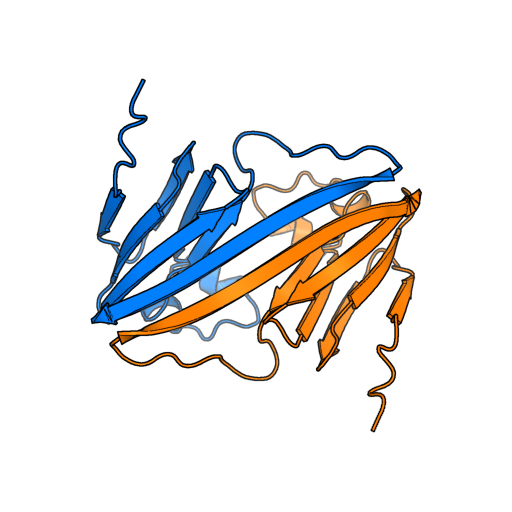 8.062 17.344 10.312 1 94.56 98 LEU A CA 1
ATOM 763 C C . LEU A 1 98 ? 7.562 18.156 11.492 1 94.56 98 LEU A C 1
ATOM 765 O O . LEU A 1 98 ? 8.289 19 12.031 1 94.56 98 LEU A O 1
ATOM 769 N N . GLU A 1 99 ? 6.273 18.016 11.781 1 89.38 99 GLU A N 1
ATOM 770 C CA . GLU A 1 99 ? 5.602 18.766 12.836 1 89.38 99 GLU A CA 1
ATOM 771 C C . GLU A 1 99 ? 4.438 17.984 13.422 1 89.38 99 GLU A C 1
ATOM 773 O O . GLU A 1 99 ? 3.869 17.109 12.758 1 89.38 99 GLU A O 1
ATOM 778 N N . SER B 1 1 ? 21.625 -16.344 17.234 1 27.05 1 SER B N 1
ATOM 779 C CA . SER B 1 1 ? 20.391 -17.109 17.062 1 27.05 1 SER B CA 1
ATOM 780 C C . SER B 1 1 ? 19.75 -16.844 15.703 1 27.05 1 SER B C 1
ATOM 782 O O . SER B 1 1 ? 19.625 -15.695 15.289 1 27.05 1 SER B O 1
ATOM 784 N N . ASP B 1 2 ? 19.953 -17.672 14.562 1 28.92 2 ASP B N 1
ATOM 785 C CA . ASP B 1 2 ? 19.844 -17.625 13.109 1 28.92 2 ASP B CA 1
ATOM 786 C C . ASP B 1 2 ? 18.391 -17.438 12.68 1 28.92 2 ASP B C 1
ATOM 788 O O . ASP B 1 2 ? 17.578 -18.359 12.789 1 28.92 2 ASP B O 1
ATOM 792 N N . GLY B 1 3 ? 17.703 -16.438 13.211 1 36.47 3 GLY B N 1
ATOM 793 C CA . GLY B 1 3 ? 16.266 -16.375 13.016 1 36.47 3 GLY B CA 1
ATOM 794 C C . GLY B 1 3 ? 15.82 -16.969 11.695 1 36.47 3 GLY B C 1
ATOM 795 O O . GLY B 1 3 ? 16.391 -16.656 10.648 1 36.47 3 GLY B O 1
ATOM 796 N N . ILE B 1 4 ? 15.43 -18.203 11.648 1 39.38 4 ILE B N 1
ATOM 797 C CA . ILE B 1 4 ? 14.969 -19 10.516 1 39.38 4 ILE B CA 1
ATOM 798 C C . ILE B 1 4 ? 14.125 -18.141 9.586 1 39.38 4 ILE B C 1
ATOM 800 O O . ILE B 1 4 ? 13.148 -17.516 10.008 1 39.38 4 ILE B O 1
ATOM 804 N N . GLU B 1 5 ? 14.664 -17.25 8.711 1 44.78 5 GLU B N 1
ATOM 805 C CA . GLU B 1 5 ? 14.07 -16.562 7.57 1 44.78 5 GLU B CA 1
ATOM 806 C C . GLU B 1 5 ? 12.984 -17.422 6.922 1 44.78 5 GLU B C 1
ATOM 808 O O . GLU B 1 5 ? 13.281 -18.406 6.238 1 44.78 5 GLU B O 1
ATOM 813 N N . GLN B 1 6 ? 12.078 -17.953 7.695 1 46.28 6 GLN B N 1
ATOM 814 C CA . GLN B 1 6 ? 11.102 -18.875 7.125 1 46.28 6 GLN B CA 1
ATOM 815 C C . GLN B 1 6 ? 10.43 -18.281 5.895 1 46.28 6 GLN B C 1
ATOM 817 O O . GLN B 1 6 ? 9.875 -17.188 5.961 1 46.28 6 GLN B O 1
ATOM 822 N N . ASP B 1 7 ? 11.109 -18.469 4.734 1 55.31 7 ASP B N 1
ATOM 823 C CA . ASP B 1 7 ? 10.445 -18.375 3.441 1 55.31 7 ASP B CA 1
ATOM 824 C C . ASP B 1 7 ? 9.055 -19.016 3.49 1 55.31 7 ASP B C 1
ATOM 826 O O . ASP B 1 7 ? 8.906 -20.141 3.957 1 55.31 7 ASP B O 1
ATOM 830 N N . THR B 1 8 ? 8.062 -18.188 3.73 1 68.56 8 THR B N 1
ATOM 831 C CA . THR B 1 8 ? 6.738 -18.797 3.732 1 68.56 8 THR B CA 1
ATOM 832 C C . THR B 1 8 ? 6.18 -18.875 2.314 1 68.56 8 THR B C 1
ATOM 834 O O . THR B 1 8 ? 6.051 -17.859 1.627 1 68.56 8 THR B O 1
ATOM 837 N N . GLU B 1 9 ? 6.328 -20.031 1.709 1 76.75 9 GLU B N 1
ATOM 838 C CA . GLU B 1 9 ? 5.602 -20.266 0.465 1 76.75 9 GLU B CA 1
ATOM 839 C C . GLU B 1 9 ? 4.094 -20.297 0.706 1 76.75 9 GLU B C 1
ATOM 841 O O . GLU B 1 9 ? 3.621 -21.016 1.599 1 76.75 9 GLU B O 1
ATOM 846 N N . VAL B 1 10 ? 3.5 -19.422 -0.022 1 80.75 10 VAL B N 1
ATOM 847 C CA . VAL B 1 10 ? 2.053 -19.359 0.145 1 80.75 10 VAL B CA 1
ATOM 848 C C . VAL B 1 10 ? 1.367 -19.656 -1.189 1 80.75 10 VAL B C 1
ATOM 850 O O . VAL B 1 10 ? 1.591 -18.938 -2.174 1 80.75 10 VAL B O 1
ATOM 853 N N . LYS B 1 11 ? 0.656 -20.75 -1.207 1 78.38 11 LYS B N 1
ATOM 854 C CA . LYS B 1 11 ? -0.208 -21.047 -2.35 1 78.38 11 LYS B CA 1
ATOM 855 C C . LYS B 1 11 ? -1.593 -20.422 -2.158 1 78.38 11 LYS B C 1
ATOM 857 O O . LYS B 1 11 ? -2.24 -20.656 -1.135 1 78.38 11 LYS B O 1
ATOM 862 N N . ILE B 1 12 ? -1.912 -19.672 -3.199 1 76.06 12 ILE B N 1
ATOM 863 C CA . ILE B 1 12 ? -3.096 -18.844 -2.971 1 76.06 12 ILE B CA 1
ATOM 864 C C . ILE B 1 12 ? -4.301 -19.469 -3.676 1 76.06 12 ILE B C 1
ATOM 866 O O . ILE B 1 12 ? -4.215 -19.828 -4.848 1 76.06 12 ILE B O 1
ATOM 870 N N . SER B 1 13 ? -5.246 -19.641 -2.826 1 74.5 13 SER B N 1
ATOM 871 C CA . SER B 1 13 ? -6.578 -19.859 -3.385 1 74.5 13 SER B CA 1
ATOM 872 C C . SER B 1 13 ? -7.273 -18.531 -3.67 1 74.5 13 SER B C 1
ATOM 874 O O . SER B 1 13 ? -6.895 -17.484 -3.117 1 74.5 13 SER B O 1
ATOM 876 N N . ILE B 1 14 ? -8.234 -18.391 -4.555 1 70.5 14 ILE B N 1
ATOM 877 C CA . ILE B 1 14 ? -8.945 -17.203 -5.004 1 70.5 14 ILE B CA 1
ATOM 878 C C . ILE B 1 14 ? -9.633 -16.531 -3.816 1 70.5 14 ILE B C 1
ATOM 880 O O . ILE B 1 14 ? -9.742 -15.305 -3.764 1 70.5 14 ILE B O 1
ATOM 884 N N . ASN B 1 15 ? -10.086 -17.156 -2.805 1 81.81 15 ASN B N 1
ATOM 885 C CA . ASN B 1 15 ? -10.75 -16.562 -1.652 1 81.81 15 ASN B CA 1
ATOM 886 C C . ASN B 1 15 ? -9.852 -16.578 -0.418 1 81.81 15 ASN B C 1
ATOM 888 O O . ASN B 1 15 ? -10.172 -17.234 0.577 1 81.81 15 ASN B O 1
ATOM 892 N N . VAL B 1 16 ? -8.836 -15.773 -0.563 1 87 16 VAL B N 1
ATOM 893 C CA . VAL B 1 16 ? -7.871 -15.734 0.526 1 87 16 VAL B CA 1
ATOM 894 C C . VAL B 1 16 ? -7.922 -14.375 1.22 1 87 16 VAL B C 1
ATOM 896 O O . VAL B 1 16 ? -8.141 -13.352 0.572 1 87 16 VAL B O 1
ATOM 899 N N . ASP B 1 17 ? -7.785 -14.398 2.555 1 90.88 17 ASP B N 1
ATOM 900 C CA . ASP B 1 17 ? -7.605 -13.227 3.412 1 90.88 17 ASP B CA 1
ATOM 901 C C . ASP B 1 17 ? -6.793 -13.578 4.656 1 90.88 17 ASP B C 1
ATOM 903 O O . ASP B 1 17 ? -7.352 -14.016 5.668 1 90.88 17 ASP B O 1
ATOM 907 N N . ARG B 1 18 ? -5.477 -13.484 4.531 1 91.44 18 ARG B N 1
ATOM 908 C CA . ARG B 1 18 ? -4.57 -13.922 5.586 1 91.44 18 ARG B CA 1
ATOM 909 C C . ARG B 1 18 ? -3.582 -12.82 5.961 1 91.44 18 ARG B C 1
ATOM 911 O O . ARG B 1 18 ? -3.145 -12.055 5.098 1 91.44 18 ARG B O 1
ATOM 918 N N . VAL B 1 19 ? -3.25 -12.781 7.234 1 92.81 19 VAL B N 1
ATOM 919 C CA . VAL B 1 19 ? -2.197 -11.906 7.734 1 92.81 19 VAL B CA 1
ATOM 920 C C . VAL B 1 19 ? -1.026 -12.742 8.242 1 92.81 19 VAL B C 1
ATOM 922 O O . VAL B 1 19 ? -1.212 -13.656 9.055 1 92.81 19 VAL B O 1
ATOM 925 N N . TYR B 1 20 ? 0.107 -12.547 7.746 1 92.31 20 TYR B N 1
ATOM 926 C CA . TYR B 1 20 ? 1.355 -13.133 8.219 1 92.31 20 TYR B CA 1
ATOM 927 C C . TYR B 1 20 ? 2.16 -12.125 9.031 1 92.31 20 TYR B C 1
ATOM 929 O O . TYR B 1 20 ? 2.539 -11.07 8.523 1 92.31 20 TYR B O 1
ATOM 937 N N . THR B 1 21 ? 2.436 -12.484 10.32 1 93.5 21 THR B N 1
ATOM 938 C CA . THR B 1 21 ? 3.096 -11.539 11.211 1 93.5 21 THR B CA 1
ATOM 939 C C . THR B 1 21 ? 4.574 -11.883 11.367 1 93.5 21 THR B C 1
ATOM 941 O O . THR B 1 21 ? 4.941 -13.062 11.391 1 93.5 21 THR B O 1
ATOM 944 N N . ASP B 1 22 ? 5.355 -10.828 11.516 1 93.12 22 ASP B N 1
ATOM 945 C CA . ASP B 1 22 ? 6.781 -10.938 11.82 1 93.12 22 ASP B CA 1
ATOM 946 C C . ASP B 1 22 ? 7.492 -11.828 10.805 1 93.12 22 ASP B C 1
ATOM 948 O O . ASP B 1 22 ? 8.195 -12.766 11.18 1 93.12 22 ASP B O 1
ATOM 952 N N . THR B 1 23 ? 7.277 -11.484 9.516 1 91.81 23 THR B N 1
ATOM 953 C CA . THR B 1 23 ? 7.938 -12.156 8.406 1 91.81 23 THR B CA 1
ATOM 954 C C . THR B 1 23 ? 8.758 -11.172 7.578 1 91.81 23 THR B C 1
ATOM 956 O O . THR B 1 23 ? 8.469 -9.977 7.566 1 91.81 23 THR B O 1
ATOM 959 N N . ASN B 1 24 ? 9.781 -11.727 6.879 1 90.38 24 ASN B N 1
ATOM 960 C CA . ASN B 1 24 ? 10.617 -10.852 6.066 1 90.38 24 ASN B CA 1
ATOM 961 C C . ASN B 1 24 ? 10.422 -11.109 4.574 1 90.38 24 ASN B C 1
ATOM 963 O O . ASN B 1 24 ? 10.797 -10.289 3.74 1 90.38 24 ASN B O 1
ATOM 967 N N . HIS B 1 25 ? 9.875 -12.25 4.219 1 91.19 25 HIS B N 1
ATOM 968 C CA . HIS B 1 25 ? 9.695 -12.586 2.811 1 91.19 25 HIS B CA 1
ATOM 969 C C . HIS B 1 25 ? 8.578 -13.617 2.627 1 91.19 25 HIS B C 1
ATOM 971 O O . HIS B 1 25 ? 8.242 -14.336 3.564 1 91.19 25 HIS B O 1
ATOM 977 N N . HIS B 1 26 ? 8.047 -13.602 1.404 1 91.88 26 HIS B N 1
ATOM 978 C CA . HIS B 1 26 ? 7.062 -14.578 0.951 1 91.88 26 HIS B CA 1
ATOM 979 C C . HIS B 1 26 ? 7.285 -14.953 -0.511 1 91.88 26 HIS B C 1
ATOM 981 O O . HIS B 1 26 ? 7.742 -14.125 -1.303 1 91.88 26 HIS B O 1
ATOM 987 N N . VAL B 1 27 ? 7.074 -16.203 -0.763 1 93.06 27 VAL B N 1
ATOM 988 C CA . VAL B 1 27 ? 6.875 -16.594 -2.154 1 93.06 27 VAL B CA 1
ATOM 989 C C . VAL B 1 27 ? 5.398 -16.875 -2.408 1 93.06 27 VAL B C 1
ATOM 991 O O . VAL B 1 27 ? 4.812 -17.766 -1.785 1 93.06 27 VAL B O 1
ATOM 994 N N . VAL B 1 28 ? 4.84 -16.109 -3.238 1 92 28 VAL B N 1
ATOM 995 C CA . VAL B 1 28 ? 3.42 -16.219 -3.553 1 92 28 VAL B CA 1
ATOM 996 C C . VAL B 1 28 ? 3.236 -16.953 -4.875 1 92 28 VAL B C 1
ATOM 998 O O . VAL B 1 28 ? 3.764 -16.547 -5.906 1 92 28 VAL B O 1
ATOM 1001 N N . THR B 1 29 ? 2.523 -18.031 -4.77 1 89.81 29 THR B N 1
ATOM 1002 C CA . THR B 1 29 ? 2.209 -18.812 -5.953 1 89.81 29 THR B CA 1
ATOM 1003 C C . THR B 1 29 ? 0.739 -18.656 -6.332 1 89.81 29 THR B C 1
ATOM 1005 O O . THR B 1 29 ? -0.148 -18.938 -5.523 1 89.81 29 THR B O 1
ATOM 1008 N N . HIS B 1 30 ? 0.552 -18.141 -7.52 1 82.62 30 HIS B N 1
ATOM 1009 C CA . HIS B 1 30 ? -0.794 -17.953 -8.055 1 82.62 30 HIS B CA 1
ATOM 1010 C C . HIS B 1 30 ? -0.881 -18.406 -9.5 1 82.62 30 HIS B C 1
ATOM 1012 O O . HIS B 1 30 ? 0.145 -18.609 -10.156 1 82.62 30 HIS B O 1
ATOM 1018 N N . ALA B 1 31 ? -2.084 -18.766 -9.984 1 76.38 31 ALA B N 1
ATOM 1019 C CA . ALA B 1 31 ? -2.336 -19.422 -11.273 1 76.38 31 ALA B CA 1
ATOM 1020 C C . ALA B 1 31 ? -1.411 -18.859 -12.352 1 76.38 31 ALA B C 1
ATOM 1022 O O . ALA B 1 31 ? -0.939 -19.609 -13.211 1 76.38 31 ALA B O 1
ATOM 1023 N N . GLY B 1 32 ? -0.951 -17.719 -12.219 1 75 32 GLY B N 1
ATOM 1024 C CA . GLY B 1 32 ? -0.178 -17.141 -13.305 1 75 32 GLY B CA 1
ATOM 1025 C C . GLY B 1 32 ? 1.313 -17.109 -13.031 1 75 32 GLY B C 1
ATOM 1026 O O . GLY B 1 32 ? 2.102 -16.703 -13.883 1 75 32 GLY B O 1
ATOM 1027 N N . GLY B 1 33 ? 1.703 -17.688 -11.922 1 87.31 33 GLY B N 1
ATOM 1028 C CA . GLY B 1 33 ? 3.137 -17.672 -11.68 1 87.31 33 GLY B CA 1
ATOM 1029 C C . GLY B 1 33 ? 3.498 -17.578 -10.211 1 87.31 33 GLY B C 1
ATOM 1030 O O . GLY B 1 33 ? 2.676 -17.875 -9.344 1 87.31 33 GLY B O 1
ATOM 1031 N N . ARG B 1 34 ? 4.883 -17.422 -10.031 1 92.94 34 ARG B N 1
ATOM 1032 C CA . ARG B 1 34 ? 5.457 -17.312 -8.688 1 92.94 34 ARG B CA 1
ATOM 1033 C C . ARG B 1 34 ? 6.238 -16.016 -8.523 1 92.94 34 ARG B C 1
ATOM 1035 O O . ARG B 1 34 ? 7.047 -15.664 -9.375 1 92.94 34 ARG B O 1
ATOM 1042 N N . ILE B 1 35 ? 5.855 -15.32 -7.484 1 94.12 35 ILE B N 1
ATOM 1043 C CA . ILE B 1 35 ? 6.52 -14.055 -7.195 1 94.12 35 ILE B CA 1
ATOM 1044 C C . ILE B 1 35 ? 7.117 -14.102 -5.789 1 94.12 35 ILE B C 1
ATOM 1046 O O . ILE B 1 35 ? 6.453 -14.523 -4.84 1 94.12 35 ILE B O 1
ATOM 1050 N N . GLN B 1 36 ? 8.375 -13.789 -5.691 1 94.94 36 GLN B N 1
ATOM 1051 C CA . GLN B 1 36 ? 9 -13.578 -4.391 1 94.94 36 GLN B CA 1
ATOM 1052 C C . GLN B 1 36 ? 8.844 -12.133 -3.928 1 94.94 36 GLN B C 1
ATOM 1054 O O . GLN B 1 36 ? 9.141 -11.203 -4.68 1 94.94 36 GLN B O 1
ATOM 1059 N N . VAL B 1 37 ? 8.375 -11.969 -2.732 1 95.88 37 VAL B N 1
ATOM 1060 C CA . VAL B 1 37 ? 8.219 -10.664 -2.096 1 95.88 37 VAL B CA 1
ATOM 1061 C C . VAL B 1 37 ? 9.172 -10.555 -0.906 1 95.88 37 VAL B C 1
ATOM 1063 O O . VAL B 1 37 ? 9.055 -11.312 0.061 1 95.88 37 VAL B O 1
ATOM 1066 N N . GLU B 1 38 ? 10.07 -9.633 -1 1 96.38 38 GLU B N 1
ATOM 1067 C CA . GLU B 1 38 ? 10.961 -9.305 0.113 1 96.38 38 GLU B CA 1
ATOM 1068 C C . GLU B 1 38 ? 10.664 -7.914 0.665 1 96.38 38 GLU B C 1
ATOM 1070 O O . GLU B 1 38 ? 10.312 -7.004 -0.088 1 96.38 38 GLU B O 1
ATOM 1075 N N . LYS B 1 39 ? 10.836 -7.785 1.995 1 96 39 LYS B N 1
ATOM 1076 C CA . LYS B 1 39 ? 10.523 -6.496 2.604 1 96 39 LYS B CA 1
ATOM 1077 C C . LYS B 1 39 ? 11.539 -6.137 3.688 1 96 39 LYS B C 1
ATOM 1079 O O . LYS B 1 39 ? 12.102 -7.023 4.332 1 96 39 LYS B O 1
ATOM 1084 N N . GLU B 1 40 ? 11.797 -4.957 3.861 1 96.5 40 GLU B N 1
ATOM 1085 C CA . GLU B 1 40 ? 12.555 -4.348 4.949 1 96.5 40 GLU B CA 1
ATOM 1086 C C . GLU B 1 40 ? 11.742 -3.264 5.648 1 96.5 40 GLU B C 1
ATOM 1088 O O . GLU B 1 40 ? 11.117 -2.426 4.992 1 96.5 40 GLU B O 1
ATOM 1093 N N . GLY B 1 41 ? 11.711 -3.359 6.953 1 96.62 41 GLY B N 1
ATOM 1094 C CA . GLY B 1 41 ? 11.023 -2.34 7.73 1 96.62 41 GLY B CA 1
ATOM 1095 C C . GLY B 1 41 ? 9.555 -2.65 7.957 1 96.62 41 GLY B C 1
ATOM 1096 O O . GLY B 1 41 ? 8.883 -1.957 8.719 1 96.62 41 GLY B O 1
ATOM 1097 N N . LEU B 1 42 ? 9.039 -3.615 7.328 1 97.06 42 LEU B N 1
ATOM 1098 C CA . LEU B 1 42 ? 7.625 -3.959 7.402 1 97.06 42 LEU B CA 1
ATOM 1099 C C . LEU B 1 42 ? 7.434 -5.359 7.977 1 97.06 42 LEU B C 1
ATOM 1101 O O . LEU B 1 42 ? 7.613 -6.352 7.27 1 97.06 42 LEU B O 1
ATOM 1105 N N . PRO B 1 43 ? 6.965 -5.492 9.18 1 95.62 43 PRO B N 1
ATOM 1106 C CA . PRO B 1 43 ? 7.012 -6.785 9.867 1 95.62 43 PRO B CA 1
ATOM 1107 C C . PRO B 1 43 ? 5.906 -7.738 9.406 1 95.62 43 PRO B C 1
ATOM 1109 O O . PRO B 1 43 ? 6.047 -8.953 9.523 1 95.62 43 PRO B O 1
ATOM 1112 N N . ASP B 1 44 ? 4.777 -7.176 8.883 1 95.44 44 ASP B N 1
ATOM 1113 C CA . ASP B 1 44 ? 3.629 -8.023 8.578 1 95.44 44 ASP B CA 1
ATOM 1114 C C . ASP B 1 44 ? 3.303 -7.992 7.086 1 95.44 44 ASP B C 1
ATOM 1116 O O . ASP B 1 44 ? 3.775 -7.117 6.359 1 95.44 44 ASP B O 1
ATOM 1120 N N . THR B 1 45 ? 2.574 -8.992 6.574 1 94.62 45 THR B N 1
ATOM 1121 C CA . THR B 1 45 ? 2.061 -9.055 5.211 1 94.62 45 THR B CA 1
ATOM 1122 C C . THR B 1 45 ? 0.603 -9.5 5.199 1 94.62 45 THR B C 1
ATOM 1124 O O . THR B 1 45 ? 0.25 -10.5 5.84 1 94.62 45 THR B O 1
ATOM 1127 N N . VAL B 1 46 ? -0.226 -8.711 4.562 1 93.81 46 VAL B N 1
ATOM 1128 C CA . VAL B 1 46 ? -1.594 -9.133 4.273 1 93.81 46 VAL B CA 1
ATOM 1129 C C . VAL B 1 46 ? -1.668 -9.734 2.873 1 93.81 46 VAL B C 1
ATOM 1131 O O . VAL B 1 46 ? -1.153 -9.148 1.914 1 93.81 46 VAL B O 1
ATOM 1134 N N . LEU B 1 47 ? -2.133 -10.875 2.721 1 92.06 47 LEU B N 1
ATOM 1135 C CA . LEU B 1 47 ? -2.434 -11.539 1.459 1 92.06 47 LEU B CA 1
ATOM 1136 C C . LEU B 1 47 ? -3.938 -11.734 1.292 1 92.06 47 LEU B C 1
ATOM 1138 O O . LEU B 1 47 ? -4.582 -12.383 2.121 1 92.06 47 LEU B O 1
ATOM 1142 N N . TRP B 1 48 ? -4.422 -11.031 0.146 1 91.06 48 TRP B N 1
ATOM 1143 C CA . TRP B 1 48 ? -5.867 -11.172 0.035 1 91.06 48 TRP B CA 1
ATOM 1144 C C . TRP B 1 48 ? -6.32 -11.023 -1.415 1 91.06 48 TRP B C 1
ATOM 1146 O O . TRP B 1 48 ? -5.566 -10.531 -2.26 1 91.06 48 TRP B O 1
ATOM 1156 N N . ASN B 1 49 ? -7.441 -11.516 -1.74 1 88.5 49 ASN B N 1
ATOM 1157 C CA . ASN B 1 49 ? -8.211 -11.383 -2.973 1 88.5 49 ASN B CA 1
ATOM 1158 C C . ASN B 1 49 ? -9.633 -10.891 -2.697 1 88.5 49 ASN B C 1
ATOM 1160 O O . ASN B 1 49 ? -10.312 -11.406 -1.811 1 88.5 49 ASN B O 1
ATOM 1164 N N . PRO B 1 50 ? -10.016 -9.852 -3.393 1 85.94 50 PRO B N 1
ATOM 1165 C CA . PRO B 1 50 ? -11.32 -9.273 -3.059 1 85.94 50 PRO B CA 1
ATOM 1166 C C . PRO B 1 50 ? -12.477 -10.234 -3.312 1 85.94 50 PRO B C 1
ATOM 1168 O O . PRO B 1 50 ? -13.539 -10.117 -2.689 1 85.94 50 PRO B O 1
ATOM 1171 N N . TRP B 1 51 ? -12.219 -11.203 -4.145 1 85.19 51 TRP B N 1
ATOM 1172 C CA . TRP B 1 51 ? -13.281 -12.117 -4.539 1 85.19 51 TRP B CA 1
ATOM 1173 C C . TRP B 1 51 ? -14.492 -11.352 -5.066 1 85.19 51 TRP B C 1
ATOM 1175 O O . TRP B 1 51 ? -14.391 -10.172 -5.387 1 85.19 51 TRP B O 1
ATOM 1185 N N . ILE B 1 52 ? -15.617 -12.125 -5.234 1 81.69 52 ILE B N 1
ATOM 1186 C CA . ILE B 1 52 ? -16.766 -11.57 -5.949 1 81.69 52 ILE B CA 1
ATOM 1187 C C . ILE B 1 52 ? -17.391 -10.438 -5.129 1 81.69 52 ILE B C 1
ATOM 1189 O O . ILE B 1 52 ? -17.641 -9.352 -5.652 1 81.69 52 ILE B O 1
ATOM 1193 N N . GLU B 1 53 ? -17.656 -10.555 -3.939 1 77.25 53 GLU B N 1
ATOM 1194 C CA . GLU B 1 53 ? -18.406 -9.617 -3.109 1 77.25 53 GLU B CA 1
ATOM 1195 C C . GLU B 1 53 ? -17.672 -8.289 -2.973 1 77.25 53 GLU B C 1
ATOM 1197 O O . GLU B 1 53 ? -18.219 -7.234 -3.291 1 77.25 53 GLU B O 1
ATOM 1202 N N . LYS B 1 54 ? -16.359 -8.375 -2.562 1 79.56 54 LYS B N 1
ATOM 1203 C CA . LYS B 1 54 ? -15.633 -7.125 -2.352 1 79.56 54 LYS B CA 1
ATOM 1204 C C . LYS B 1 54 ? -15.312 -6.445 -3.678 1 79.56 54 LYS B C 1
ATOM 1206 O O . LYS B 1 54 ? -15.266 -5.215 -3.756 1 79.56 54 LYS B O 1
ATOM 1211 N N . SER B 1 55 ? -15.102 -7.27 -4.66 1 81.56 55 SER B N 1
ATOM 1212 C CA . SER B 1 55 ? -14.828 -6.688 -5.969 1 81.56 55 SER B CA 1
ATOM 1213 C C . SER B 1 55 ? -15.984 -5.82 -6.445 1 81.56 55 SER B C 1
ATOM 1215 O O . SER B 1 55 ? -15.766 -4.781 -7.082 1 81.56 55 SER B O 1
ATOM 1217 N N . GLN B 1 56 ? -17.188 -6.227 -6.168 1 77.62 56 GLN B N 1
ATOM 1218 C CA . GLN B 1 56 ? -18.375 -5.492 -6.59 1 77.62 56 GLN B CA 1
ATOM 1219 C C . GLN B 1 56 ? -18.484 -4.148 -5.871 1 77.62 56 GLN B C 1
ATOM 1221 O O . GLN B 1 56 ? -19.062 -3.199 -6.398 1 77.62 56 GLN B O 1
ATOM 1226 N N . ALA B 1 57 ? -17.922 -4.078 -4.699 1 72.44 57 ALA B N 1
ATOM 1227 C CA . ALA B 1 57 ? -17.969 -2.859 -3.896 1 72.44 57 A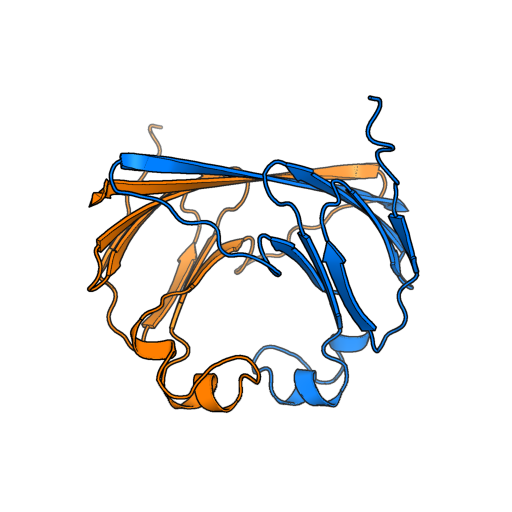LA B CA 1
ATOM 1228 C C . ALA B 1 57 ? -16.844 -1.905 -4.281 1 72.44 57 ALA B C 1
ATOM 1230 O O . ALA B 1 57 ? -16.844 -0.736 -3.887 1 72.44 57 ALA B O 1
ATOM 1231 N N . MET B 1 58 ? -15.883 -2.428 -5.074 1 73.25 58 MET B N 1
ATOM 1232 C CA . MET B 1 58 ? -14.727 -1.618 -5.453 1 73.25 58 MET B CA 1
ATOM 1233 C C . MET B 1 58 ? -14.945 -0.971 -6.816 1 73.25 58 MET B C 1
ATOM 1235 O O . MET B 1 58 ? -15.328 -1.644 -7.773 1 73.25 58 MET B O 1
ATOM 1239 N N . SER B 1 59 ? -14.93 0.305 -6.934 1 66.06 59 SER B N 1
ATOM 1240 C CA . SER B 1 59 ? -15.258 1.078 -8.125 1 66.06 59 SER B CA 1
ATOM 1241 C C . SER B 1 59 ? -14.328 0.734 -9.281 1 66.06 59 SER B C 1
ATOM 1243 O O . SER B 1 59 ? -14.727 0.768 -10.445 1 66.06 59 SER B O 1
ATOM 1245 N N . ASP B 1 60 ? -13.156 0.474 -9.078 1 63.09 60 ASP B N 1
ATOM 1246 C CA . ASP B 1 60 ? -12.164 0.372 -10.141 1 63.09 60 ASP B CA 1
ATOM 1247 C C . ASP B 1 60 ? -11.977 -1.078 -10.586 1 63.09 60 ASP B C 1
ATOM 1249 O O . ASP B 1 60 ? -11.062 -1.389 -11.344 1 63.09 60 ASP B O 1
ATOM 1253 N N . PHE B 1 61 ? -12.859 -1.872 -10.07 1 65.75 61 PHE B N 1
ATOM 1254 C CA . PHE B 1 61 ? -12.648 -3.291 -10.336 1 65.75 61 PHE B CA 1
ATOM 1255 C C . PHE B 1 61 ? -13.727 -3.834 -11.273 1 65.75 61 PHE B C 1
ATOM 1257 O O . PHE B 1 61 ? -14.914 -3.6 -11.055 1 65.75 61 PHE B O 1
ATOM 1264 N N . ASN B 1 62 ? -13.211 -4.16 -12.523 1 70.88 62 ASN B N 1
ATOM 1265 C CA . ASN B 1 62 ? -14.156 -4.883 -13.367 1 70.88 62 ASN B CA 1
ATOM 1266 C C . ASN B 1 62 ? -14.633 -6.168 -12.695 1 70.88 62 ASN B C 1
ATOM 1268 O O . ASN B 1 62 ? -13.945 -6.715 -11.828 1 70.88 62 ASN B O 1
ATOM 1272 N N . ASN B 1 63 ? -15.781 -6.605 -13.008 1 72.44 63 ASN B N 1
ATOM 1273 C CA . ASN B 1 63 ? -16.469 -7.699 -12.336 1 72.44 63 ASN B CA 1
ATOM 1274 C C . ASN B 1 63 ? -15.641 -8.977 -12.336 1 72.44 63 ASN B C 1
ATOM 1276 O O . ASN B 1 63 ? -15.695 -9.758 -11.383 1 72.44 63 ASN B O 1
ATOM 1280 N N . ASP B 1 64 ? -14.789 -9.148 -13.289 1 81.31 64 ASP B N 1
ATOM 1281 C CA . ASP B 1 64 ? -14.039 -10.398 -13.32 1 81.31 64 ASP B CA 1
ATOM 1282 C C . ASP B 1 64 ? -12.555 -10.164 -13.047 1 81.31 64 ASP B C 1
ATOM 1284 O O . ASP B 1 64 ? -11.75 -11.102 -13.094 1 81.31 64 ASP B O 1
ATOM 1288 N N . GLY B 1 65 ? -12.203 -9.039 -12.648 1 83 65 GLY B N 1
ATOM 1289 C CA . GLY B 1 65 ? -10.805 -8.703 -12.43 1 83 65 GLY B CA 1
ATOM 1290 C C . GLY B 1 65 ? -10.195 -9.414 -11.242 1 83 65 GLY B C 1
ATOM 1291 O O . GLY B 1 65 ? -9 -9.711 -11.234 1 83 65 GLY B O 1
ATOM 1292 N N . TRP B 1 66 ? -11.047 -9.789 -10.375 1 84.31 66 TRP B N 1
ATOM 1293 C CA . TRP B 1 66 ? -10.578 -10.422 -9.141 1 84.31 66 TRP B CA 1
ATOM 1294 C C . TRP B 1 66 ? -10 -11.805 -9.422 1 84.31 66 TRP B C 1
ATOM 1296 O O . TRP B 1 66 ? -9.211 -12.328 -8.633 1 84.31 66 TRP B O 1
ATOM 1306 N N . MET B 1 67 ? -10.281 -12.375 -10.531 1 83.56 67 MET B N 1
ATOM 1307 C CA . MET B 1 67 ? -9.852 -13.727 -10.844 1 83.56 67 MET B CA 1
ATOM 1308 C C . MET B 1 67 ? -8.375 -13.75 -11.227 1 83.56 67 MET B C 1
ATOM 1310 O O . MET B 1 67 ? -7.742 -14.812 -11.219 1 83.56 67 MET B O 1
ATOM 1314 N N . ASN B 1 68 ? -7.855 -12.609 -11.508 1 84.56 68 ASN B N 1
ATOM 1315 C CA . ASN B 1 68 ? -6.504 -12.562 -12.055 1 84.56 68 ASN B CA 1
ATOM 1316 C C . ASN B 1 68 ? -5.578 -11.703 -11.203 1 84.56 68 ASN B C 1
ATOM 1318 O O . ASN B 1 68 ? -4.633 -11.109 -11.719 1 84.56 68 ASN B O 1
ATOM 1322 N N . MET B 1 69 ? -5.961 -11.648 -9.945 1 88 69 MET B N 1
ATOM 1323 C CA . MET B 1 69 ? -5.102 -10.805 -9.125 1 88 69 MET B CA 1
ATOM 1324 C C . MET B 1 69 ? -5.023 -11.344 -7.695 1 88 69 MET B C 1
ATOM 1326 O O . MET B 1 69 ? -5.887 -12.102 -7.266 1 88 69 MET B O 1
ATOM 1330 N N . VAL B 1 70 ? -4.008 -10.984 -7.039 1 90.06 70 VAL B N 1
ATOM 1331 C CA . VAL B 1 70 ? -3.859 -11.109 -5.594 1 90.06 70 VAL B CA 1
ATOM 1332 C C . VAL B 1 70 ? -3.203 -9.852 -5.031 1 90.06 70 VAL B C 1
ATOM 1334 O O . VAL B 1 70 ? -2.367 -9.227 -5.695 1 90.06 70 VAL B O 1
ATOM 1337 N N . CYS B 1 71 ? -3.648 -9.531 -3.922 1 92.12 71 CYS B N 1
ATOM 1338 C CA . CYS B 1 71 ? -3.035 -8.398 -3.25 1 92.12 71 CYS B CA 1
ATOM 1339 C C . CYS B 1 71 ? -2.076 -8.859 -2.158 1 92.12 71 CYS B C 1
ATOM 1341 O O . CYS B 1 71 ? -2.453 -9.633 -1.282 1 92.12 71 CYS B O 1
ATOM 1343 N N . VAL B 1 72 ? -0.821 -8.438 -2.32 1 93.69 72 VAL B N 1
ATOM 1344 C CA . VAL B 1 72 ? 0.197 -8.633 -1.292 1 93.69 72 VAL B CA 1
ATOM 1345 C C . VAL B 1 72 ? 0.571 -7.281 -0.677 1 93.69 72 VAL B C 1
ATOM 1347 O O . VAL B 1 72 ? 1.165 -6.434 -1.345 1 93.69 72 VAL B O 1
ATOM 1350 N N . GLU B 1 73 ? 0.266 -7.078 0.614 1 94.56 73 GLU B N 1
ATOM 1351 C CA . GLU B 1 73 ? 0.35 -5.77 1.249 1 94.56 73 GLU B CA 1
ATOM 1352 C C . GLU B 1 73 ? 1.253 -5.805 2.479 1 94.56 73 GLU B C 1
ATOM 1354 O O . GLU B 1 73 ? 0.788 -6.07 3.588 1 94.56 73 GLU B O 1
ATOM 1359 N N . PRO B 1 74 ? 2.58 -5.609 2.309 1 96.12 74 PRO B N 1
ATOM 1360 C CA . PRO B 1 74 ? 3.457 -5.473 3.473 1 96.12 74 PRO B CA 1
ATOM 1361 C C . PRO B 1 74 ? 3.111 -4.262 4.336 1 96.12 74 PRO B C 1
ATOM 1363 O O . PRO B 1 74 ? 2.744 -3.209 3.809 1 96.12 74 PRO B O 1
ATOM 1366 N N . GLY B 1 75 ? 3.25 -4.406 5.648 1 97 75 GLY B N 1
ATOM 1367 C CA . GLY B 1 75 ? 2.943 -3.281 6.516 1 97 75 GLY B CA 1
ATOM 1368 C C . GLY B 1 75 ? 2.975 -3.639 7.988 1 97 75 GLY B C 1
ATOM 1369 O O . GLY B 1 75 ? 3.598 -4.625 8.383 1 97 75 GLY B O 1
ATOM 1370 N N . PHE B 1 76 ? 2.42 -2.715 8.852 1 96.19 76 PHE B N 1
ATOM 1371 C CA . PHE B 1 76 ? 2.105 -2.9 10.266 1 96.19 76 PHE B CA 1
ATOM 1372 C C . PHE B 1 76 ? 0.631 -3.24 10.453 1 96.19 76 PHE B C 1
ATOM 1374 O O . PHE B 1 76 ? -0.24 -2.404 10.203 1 96.19 76 PHE B O 1
ATOM 1381 N N . VAL B 1 77 ? 0.322 -4.438 10.758 1 91.25 77 VAL B N 1
ATOM 1382 C CA . VAL B 1 77 ? -1.071 -4.867 10.828 1 91.25 77 VAL B CA 1
ATOM 1383 C C . VAL B 1 77 ? -1.478 -5.059 12.289 1 91.25 77 VAL B C 1
ATOM 1385 O O . VAL B 1 77 ? -2.494 -4.523 12.734 1 91.25 77 VAL B O 1
ATOM 1388 N N . GLY B 1 78 ? -0.705 -5.816 13.008 1 86.81 78 GLY B N 1
ATOM 1389 C CA . GLY B 1 78 ? -1.013 -6.07 14.406 1 86.81 78 GLY B CA 1
ATOM 1390 C C . GLY B 1 78 ? -0.715 -4.891 15.305 1 86.81 78 GLY B C 1
ATOM 1391 O O . GLY B 1 78 ? -1.303 -4.758 16.375 1 86.81 78 GLY B O 1
ATOM 1392 N N . LYS B 1 79 ? 0.199 -4.113 14.961 1 91.19 79 LYS B N 1
ATOM 1393 C CA . LYS B 1 79 ? 0.596 -2.912 15.695 1 91.19 79 LYS B CA 1
ATOM 1394 C C . LYS B 1 79 ? 0.786 -1.731 14.742 1 91.19 79 LYS B C 1
ATOM 1396 O O . LYS B 1 79 ? 1.09 -1.919 13.562 1 91.19 79 LYS B O 1
ATOM 1401 N N . ARG B 1 80 ? 0.638 -0.588 15.328 1 92.31 80 ARG B N 1
ATOM 1402 C CA . ARG B 1 80 ? 0.872 0.625 14.547 1 92.31 80 ARG B CA 1
ATOM 1403 C C . ARG B 1 80 ? 2.303 1.119 14.727 1 92.31 80 ARG B C 1
ATOM 1405 O O . ARG B 1 80 ? 2.871 1.019 15.812 1 92.31 80 ARG B O 1
ATOM 1412 N N . LYS B 1 81 ? 2.846 1.572 13.641 1 96.25 81 LYS B N 1
ATOM 1413 C CA . LYS B 1 81 ? 4.109 2.301 13.727 1 96.25 81 LYS B CA 1
ATOM 1414 C C . LYS B 1 81 ? 3.875 3.764 14.094 1 96.25 81 LYS B C 1
ATOM 1416 O O . LYS B 1 81 ? 3.207 4.496 13.3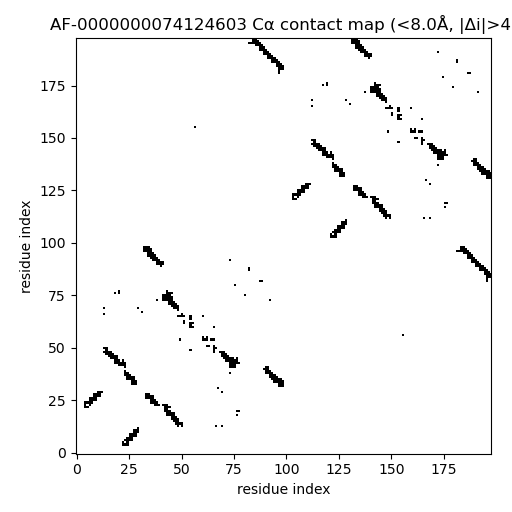59 1 96.25 81 LYS B O 1
ATOM 1421 N N . MET B 1 82 ? 4.367 4.152 15.289 1 95.75 82 MET B N 1
ATOM 1422 C CA . MET B 1 82 ? 4.25 5.531 15.75 1 95.75 82 MET B CA 1
ATOM 1423 C C . MET B 1 82 ? 5.516 6.32 15.43 1 95.75 82 MET B C 1
ATOM 1425 O O . MET B 1 82 ? 6.625 5.805 15.578 1 95.75 82 MET B O 1
ATOM 1429 N N . LEU B 1 83 ? 5.293 7.488 14.93 1 95.88 83 LEU B N 1
ATOM 1430 C CA . LEU B 1 83 ? 6.418 8.383 14.664 1 95.88 83 LEU B CA 1
ATOM 1431 C C . LEU B 1 83 ? 6.203 9.734 15.328 1 95.88 83 LEU B C 1
ATOM 1433 O O . LEU B 1 83 ? 5.137 10.336 15.188 1 95.88 83 LEU B O 1
ATOM 1437 N N . GLY B 1 84 ? 7.18 10.125 16.109 1 94.56 84 GLY B N 1
ATOM 1438 C CA . GLY B 1 84 ? 7.184 11.469 16.672 1 94.56 84 GLY B CA 1
ATOM 1439 C C . GLY B 1 84 ? 7.77 12.508 15.75 1 94.56 84 GLY B C 1
ATOM 1440 O O . GLY B 1 84 ? 8.359 12.172 14.719 1 94.56 84 GLY B O 1
ATOM 1441 N N . VAL B 1 85 ? 7.539 13.773 16.203 1 94.62 85 VAL B N 1
ATOM 1442 C CA . VAL B 1 85 ? 8.102 14.875 15.43 1 94.62 85 VAL B CA 1
ATOM 1443 C C . VAL B 1 85 ? 9.609 14.68 15.281 1 94.62 85 VAL B C 1
ATOM 1445 O O . VAL B 1 85 ? 10.305 14.383 16.25 1 94.62 85 VAL B O 1
ATOM 1448 N N . GLY B 1 86 ? 10.031 14.859 14.023 1 95.94 86 GLY B N 1
ATOM 1449 C CA . GLY B 1 86 ? 11.453 14.727 13.727 1 95.94 86 GLY B CA 1
ATOM 1450 C C . GLY B 1 86 ? 11.875 13.297 13.453 1 95.94 86 GLY B C 1
ATOM 1451 O O . GLY B 1 86 ? 12.969 13.055 12.945 1 95.94 86 GLY B O 1
ATOM 1452 N N . GLU B 1 87 ? 11.062 12.312 13.773 1 97.06 87 GLU B N 1
ATOM 1453 C CA . GLU B 1 87 ? 11.406 10.922 13.523 1 97.06 87 GLU B CA 1
ATOM 1454 C C . GLU B 1 87 ? 11.141 10.531 12.07 1 97.06 87 GLU B C 1
ATOM 1456 O O . GLU B 1 87 ? 10.312 11.148 11.398 1 97.06 87 GLU B O 1
ATOM 1461 N N . GLU B 1 88 ? 11.859 9.586 11.641 1 97.69 88 GLU B N 1
ATOM 1462 C CA . GLU B 1 88 ? 11.789 9.086 10.266 1 97.69 88 GLU B CA 1
ATOM 1463 C C . GLU B 1 88 ? 11.609 7.57 10.242 1 97.69 88 GLU B C 1
ATOM 1465 O O . GLU B 1 88 ? 12.148 6.863 11.094 1 97.69 88 GLU B O 1
ATOM 1470 N N . PHE B 1 89 ? 10.859 7.145 9.32 1 98.12 89 PHE B N 1
ATOM 1471 C CA . PHE B 1 89 ? 10.68 5.723 9.062 1 98.12 89 PHE B CA 1
ATOM 1472 C C . PHE B 1 89 ? 10.875 5.41 7.586 1 98.12 89 PHE B C 1
ATOM 1474 O O . PHE B 1 89 ? 10.352 6.109 6.723 1 98.12 89 PHE B O 1
ATOM 1481 N N . GLY B 1 90 ? 11.633 4.379 7.293 1 97.56 90 GLY B N 1
ATOM 1482 C CA . GLY B 1 90 ? 11.836 3.896 5.938 1 97.56 90 GLY B CA 1
ATOM 1483 C C . GLY B 1 90 ? 11.484 2.434 5.766 1 97.56 90 GLY B C 1
ATOM 1484 O O . GLY B 1 90 ? 11.711 1.623 6.668 1 97.56 90 GLY B O 1
ATOM 1485 N N . CYS B 1 91 ? 11.008 2.158 4.578 1 97.88 91 CYS B N 1
ATOM 1486 C CA . CYS B 1 91 ? 10.711 0.77 4.246 1 97.88 91 CYS B CA 1
ATOM 1487 C C . CYS B 1 91 ? 10.992 0.49 2.773 1 97.88 91 CYS B C 1
ATOM 1489 O O . CYS B 1 91 ? 11.086 1.418 1.968 1 97.88 91 CYS B O 1
ATOM 1491 N N . LYS B 1 92 ? 11.18 -0.773 2.545 1 97.69 92 LYS B N 1
ATOM 1492 C CA . LYS B 1 92 ? 11.5 -1.24 1.199 1 97.69 92 LYS B CA 1
ATOM 1493 C C . LYS B 1 92 ? 10.75 -2.527 0.87 1 97.69 92 LYS B C 1
ATOM 1495 O O . LYS B 1 92 ? 10.531 -3.367 1.746 1 97.69 92 LYS B O 1
ATOM 1500 N N . GLN B 1 93 ? 10.383 -2.615 -0.377 1 97.62 93 GLN B N 1
ATOM 1501 C CA . GLN B 1 93 ? 9.828 -3.848 -0.928 1 97.62 93 GLN B CA 1
ATOM 1502 C C . GLN B 1 93 ? 10.492 -4.199 -2.26 1 97.62 93 GLN B C 1
ATOM 1504 O O . GLN B 1 93 ? 10.727 -3.318 -3.09 1 97.62 93 GLN B O 1
ATOM 1509 N N . THR B 1 94 ? 10.789 -5.461 -2.383 1 97.69 94 THR B N 1
ATOM 1510 C CA . THR B 1 94 ? 11.328 -5.98 -3.635 1 97.69 94 THR B CA 1
ATOM 1511 C C . THR B 1 94 ? 10.477 -7.145 -4.145 1 97.69 94 THR B C 1
ATOM 1513 O O . THR B 1 94 ? 10.188 -8.078 -3.4 1 97.69 94 THR B O 1
ATOM 1516 N N . LEU B 1 95 ? 10.125 -7.062 -5.441 1 97.19 95 LEU B N 1
ATOM 1517 C CA . LEU B 1 95 ? 9.383 -8.117 -6.125 1 97.19 95 LEU B CA 1
ATOM 1518 C C . LEU B 1 95 ? 10.25 -8.789 -7.184 1 97.19 95 LEU B C 1
ATOM 1520 O O . LEU B 1 95 ? 10.891 -8.109 -7.992 1 97.19 95 LEU B O 1
ATOM 1524 N N . THR B 1 96 ? 10.25 -10.031 -7.113 1 96.44 96 THR B N 1
ATOM 1525 C CA . THR B 1 96 ? 10.945 -10.82 -8.125 1 96.44 96 THR B CA 1
ATOM 1526 C C . THR B 1 96 ? 10.016 -11.852 -8.742 1 96.44 96 THR B C 1
ATOM 1528 O O . THR B 1 96 ? 9.414 -12.664 -8.031 1 96.44 96 THR B O 1
ATOM 1531 N N . VAL B 1 97 ? 9.914 -11.805 -10.117 1 95.56 97 VAL B N 1
ATOM 1532 C CA . VAL B 1 97 ? 9.133 -12.836 -10.797 1 95.56 97 VAL B CA 1
ATOM 1533 C C . VAL B 1 97 ? 10 -14.078 -11.016 1 95.56 97 VAL B C 1
ATOM 1535 O O . VAL B 1 97 ? 11.016 -14.016 -11.711 1 95.56 97 VAL B O 1
ATOM 1538 N N . LEU B 1 98 ? 9.555 -15.109 -10.406 1 94.44 98 LEU B N 1
ATOM 1539 C CA . LEU B 1 98 ? 10.367 -16.328 -10.43 1 94.44 98 LEU B CA 1
ATOM 1540 C C . LEU B 1 98 ? 9.992 -17.203 -11.617 1 94.44 98 LEU B C 1
ATOM 1542 O O . LEU B 1 98 ? 10.836 -17.953 -12.133 1 94.44 98 LEU B O 1
ATOM 1546 N N . GLU B 1 99 ? 8.711 -17.219 -11.914 1 89.31 99 GLU B N 1
ATOM 1547 C CA . GLU B 1 99 ? 8.156 -18.047 -12.984 1 89.31 99 GLU B CA 1
ATOM 1548 C C . GLU B 1 99 ? 6.922 -17.391 -13.602 1 89.31 99 GLU B C 1
ATOM 1550 O O . GLU B 1 99 ? 6.242 -16.594 -12.953 1 89.31 99 GLU B O 1
#

Nearest PDB structures (foldseek):
  2ciq-assembly1_A  TM=8.469E-01  e=1.539E-03  Saccharomyces cerevisiae S288C
  2htb-assembly3_C  TM=8.515E-01  e=1.084E-01  Salmonella enterica subsp. enterica serovar Typhimurium
  7wg5-assembly1_b  TM=6.034E-01  e=4.315E+00  Arabidopsis thaliana
  2ciq-assembly1_A  TM=8.476E-01  e=1.676E-03  Saccharomyces cerevisiae S288C
  2htb-assembly3_C  TM=8.522E-01  e=1.125E-01  Salmonella enterica subsp. enterica serovar Typhimurium

Foldseek 3Di:
DPPPLPAAEDEDDLADWDKAFQHAWYWYDDPVAIKIKGKDQFGMKTKGFCPQVNLVVDPVHDNCNSNPDIDIDTHDDPDDDDDDVPDDGDMDMDMDTDD/DPPPLPAAEDEDDLADWDKAFQHAWYWYDDPVAIKIKGKDQFGMKIKGFCPQVNLVVDPVHDNCNSNPDMDIDTHDDPDDDDDDVPDDGDMDMDMDTDD

Organism: Ciona intestinalis (NCBI:txid7719)

pLDDT: mean 84.96, std 15.32, range [27.03, 98.12]

Radius of gyration: 17.73 Å; Cα contacts (8 Å, |Δi|>4): 412; chains: 2; bounding box: 40×42×34 Å

Secondary structure (DSSP, 8-state):
-------EEEEPPSS-EEEE-S-SEEEEEETTEEEEEEEES--EEEEE--HHHHHHH-TT--TTGGGG--EEEEE-SSS-----TT-EEEEEEEEEE--/-------EEEEPPSS-EEEE-S-SEEEEEETTEEEEEEEES--EEEEE--HHHHHHH-TT--TTGGGG--EEEEE-SSS-----TT-EEEEEEEEEE--

InterPro domains:
  IPR008183 Aldose 1-/Glucose-6-phosphate 1-epimerase [PF01263] (6-94)
  IPR011013 Galactose mutarotase-like domain superfamily [SSF74650] (5-94)
  IPR014718 Glycoside hydrolase-type carbohydrate-binding [G3DSA:2.70.98.10] (1-99)